Protein AF-A0A9X2NML1-F1 (afdb_monomer)

Mean predicted aligned error: 8.49 Å

Organism: NCBI:txid2945988

Solvent-accessible surface area (backbone atoms only — not comparable to full-atom values): 16290 Å² total; per-residue (Å²): 138,83,89,80,85,84,83,81,85,82,80,79,83,77,83,78,85,68,78,81,76,72,83,79,69,74,80,68,78,88,50,44,54,66,74,70,70,40,95,49,54,66,26,54,48,77,78,36,63,53,33,50,48,47,73,73,50,67,92,49,70,69,41,51,48,43,42,72,72,46,31,67,43,40,33,26,45,79,34,74,52,37,72,69,44,22,65,53,42,50,52,16,54,75,68,59,23,37,31,39,34,30,38,44,70,82,65,93,47,44,60,67,62,52,47,52,46,34,46,44,31,32,58,29,48,60,69,45,62,30,40,37,37,34,48,64,54,94,38,88,76,51,47,40,65,49,54,28,46,40,40,60,53,48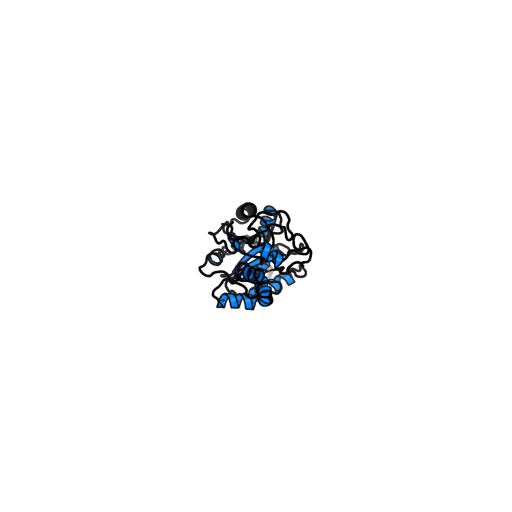,60,40,92,44,31,27,41,23,44,35,46,49,86,54,85,43,44,67,55,36,30,51,47,41,58,59,15,54,42,75,70,37,28,32,32,30,36,34,64,82,44,42,63,31,67,69,64,49,49,56,43,46,54,52,22,48,55,48,36,28,72,76,69,70,50,73,70,50,35,40,36,32,25,17,29,31,22,51,27,77,54,70,78,88,40,46,40,66,74,29,15,42,32,57,57,67,40,84,64,62,84,58,43,75,26,31,32,15,49,35,59,63,20,51,33,70,25,57,29,63,79,38,60,87,44,47,61,71,38,68,37,68,69,55,29,57,60,21,53,74,67,94,90,120

Radius of gyration: 24.48 Å; Cα contacts (8 Å, |Δi|>4): 578; chains: 1; bounding box: 108×39×74 Å

Sequence (298 aa):
MTRWLALIPVLALLAACGPYAGDKRPPSTAVSFPLLAGADDFYVDPGNPAAAWVRSAPPGPARETIATRIASRPAARLVTVPADAGPFVAAAAAAKRKPVLLADATGDCAAETYHRWFTALAAAIAGRPAVVVVRVAACPALRAAALADAVRTLRAPATATLLDVSDLGFPDDAARLLTAADVRDAAGFALNVGRYADDGRLTATAEAILSRLATSTGRTDYLPLFDTARNGAEVTGGCNPAGAKTGAWERIDRAGKPQGLWLTTPGTSDGPCGTAPGSRRGEFDPDLAIRLVPEPGH

Secondary structure (DSSP, 8-state):
----PPPPP---------------PPP----SHHHHHSSSPBP--TTSHHHHHHHHSPSSHHHHHHIIIIITS--PEEESSGGGHHHHHHHHHHTT-B-EEEE---SSS-HHHHHHHHHHHHHHHTT-SEEEEEE--S-TT--HHHHHHHHHHT--TTEEEEEE-TTS-SHHHHHHHHHHTTGGGS-EEEE-TT----HHHHHHHHHHHHHHHHHHHS----EEEEE-TT-SS--S-SSS-TT-----SEE--STTSPEEE-SS-TTB--SSBTTBTTPPTT-B-HHHHHHHSPPTT-

Nearest PDB structures (foldseek):
  3tp4-assembly3_A  TM=4.949E-01  e=2.148E-02  synthetic construct
  4u9p-assembly1_A  TM=4.878E-01  e=1.014E-01  Methanocaldococcus jannaschii DSM 2661
  4xsl-assembly2_C  TM=4.547E-01  e=6.985E-02  Pseudomonas cichorii
  7x7w-assembly1_B-2  TM=4.462E-01  e=7.908E-02  Clostridia bacterium
  4q7i-assembly1_A  TM=4.567E-01  e=1.014E-01  Escherichia coli K-12

Structure (mmCIF, N/CA/C/O backbone):
data_AF-A0A9X2NML1-F1
#
_entry.id   AF-A0A9X2NML1-F1
#
loop_
_atom_site.group_PDB
_atom_site.id
_atom_site.type_symbol
_atom_site.label_atom_id
_atom_site.label_alt_id
_atom_site.label_comp_id
_atom_site.label_asym_id
_atom_site.label_entity_id
_atom_site.label_seq_id
_atom_site.pdbx_PDB_ins_code
_atom_site.Cartn_x
_atom_site.Cartn_y
_atom_site.Cartn_z
_atom_site.occupancy
_atom_site.B_iso_or_equiv
_atom_site.auth_seq_id
_atom_site.auth_comp_id
_atom_site.auth_asym_id
_atom_site.auth_atom_id
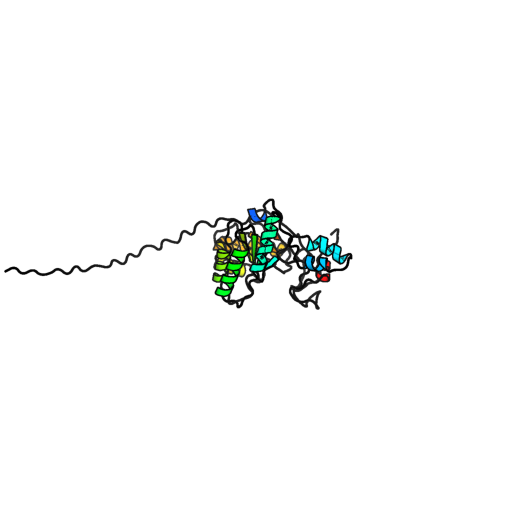_atom_site.pdbx_PDB_model_num
ATOM 1 N N . MET A 1 1 ? -81.373 0.579 51.659 1.00 43.94 1 MET A N 1
ATOM 2 C CA . MET A 1 1 ? -80.978 0.476 50.238 1.00 43.94 1 MET A CA 1
ATOM 3 C C . MET A 1 1 ? -79.746 1.336 50.039 1.00 43.94 1 MET A C 1
ATOM 5 O O . MET A 1 1 ? -79.774 2.527 50.321 1.00 43.94 1 MET A O 1
ATOM 9 N N . THR A 1 2 ? -78.635 0.674 49.749 1.00 40.62 2 THR A N 1
ATOM 10 C CA . THR A 1 2 ? -77.275 1.075 50.123 1.00 40.62 2 THR A CA 1
ATOM 11 C C . THR A 1 2 ? -76.596 1.816 48.974 1.00 40.62 2 THR A C 1
ATOM 13 O O . THR A 1 2 ? -76.574 1.325 47.850 1.00 40.62 2 THR A O 1
ATOM 16 N N . ARG A 1 3 ? -76.044 3.000 49.261 1.00 44.59 3 ARG A N 1
ATOM 17 C CA . ARG A 1 3 ? -75.192 3.786 48.356 1.00 44.59 3 ARG A CA 1
ATOM 18 C C . ARG A 1 3 ? -73.854 3.071 48.146 1.00 44.59 3 ARG A C 1
ATOM 20 O O . ARG A 1 3 ? -73.231 2.698 49.133 1.00 44.59 3 ARG A O 1
ATOM 27 N N . TRP A 1 4 ? -73.394 2.952 46.902 1.00 36.66 4 TRP A N 1
ATOM 28 C CA . TRP A 1 4 ? -72.013 2.579 46.574 1.00 36.66 4 TRP A CA 1
ATOM 29 C C . TRP A 1 4 ? -71.432 3.614 45.603 1.00 36.66 4 TRP A C 1
ATOM 31 O O . TRP A 1 4 ? -71.871 3.732 44.463 1.00 36.66 4 TRP A O 1
ATOM 41 N N . LEU A 1 5 ? -70.480 4.402 46.107 1.00 43.97 5 LEU A N 1
ATOM 42 C CA . LEU A 1 5 ? -69.602 5.287 45.342 1.00 43.97 5 LEU A CA 1
ATOM 43 C C . LEU A 1 5 ? -68.440 4.441 44.805 1.00 43.97 5 LEU A C 1
ATOM 45 O O . LEU A 1 5 ? -67.724 3.821 45.589 1.00 43.97 5 LEU A O 1
ATOM 49 N N . ALA A 1 6 ? -68.258 4.410 43.487 1.00 48.41 6 ALA A N 1
ATOM 50 C CA . ALA A 1 6 ? -67.114 3.763 42.854 1.00 48.41 6 ALA A CA 1
ATOM 51 C C . ALA A 1 6 ? -65.896 4.703 42.888 1.00 48.41 6 ALA A C 1
ATOM 53 O O . ALA A 1 6 ? -65.939 5.803 42.336 1.00 48.41 6 ALA A O 1
ATOM 54 N N . LEU A 1 7 ? -64.816 4.265 43.543 1.00 38.25 7 LEU A N 1
ATOM 55 C CA . LEU A 1 7 ? -63.494 4.887 43.460 1.00 38.25 7 LEU A CA 1
ATOM 56 C C . LEU A 1 7 ? -62.845 4.558 42.107 1.00 38.25 7 LEU A C 1
ATOM 58 O O . LEU A 1 7 ? -62.721 3.390 41.743 1.00 38.25 7 LEU A O 1
ATOM 62 N N . ILE A 1 8 ? -62.376 5.587 41.403 1.00 42.81 8 ILE A N 1
ATOM 63 C CA . ILE A 1 8 ? -61.500 5.473 40.231 1.00 42.81 8 ILE A CA 1
ATOM 64 C C . ILE A 1 8 ? -60.048 5.539 40.732 1.00 42.81 8 ILE A C 1
ATOM 66 O O . ILE A 1 8 ? -59.696 6.531 41.376 1.00 42.81 8 ILE A O 1
ATOM 70 N N . PRO A 1 9 ? -59.179 4.548 40.460 1.00 43.84 9 PRO A N 1
ATOM 71 C CA . PRO A 1 9 ? -57.767 4.665 40.783 1.00 43.84 9 PRO A CA 1
ATOM 72 C C . PRO A 1 9 ? -57.064 5.486 39.695 1.00 43.84 9 PRO A C 1
ATOM 74 O O . PRO A 1 9 ? -57.057 5.127 38.519 1.00 43.84 9 PRO A O 1
ATOM 77 N N . VAL A 1 10 ? -56.460 6.603 40.098 1.00 42.19 10 VAL A N 1
ATOM 78 C CA . VAL A 1 10 ? -55.525 7.373 39.271 1.00 42.19 10 VAL A CA 1
ATOM 79 C C . VAL A 1 10 ? -54.192 6.623 39.263 1.00 42.19 10 VAL A C 1
ATOM 81 O O . VAL A 1 10 ? -53.513 6.546 40.286 1.00 42.19 10 VAL A O 1
ATOM 84 N N . LEU A 1 11 ? -53.825 6.045 38.118 1.00 42.16 11 LEU A N 1
ATOM 85 C CA . LEU A 1 11 ? -52.514 5.433 37.907 1.00 42.16 11 LEU A CA 1
ATOM 86 C C . LEU A 1 11 ? -51.493 6.548 37.624 1.00 42.16 11 LEU A C 1
ATOM 88 O O . LEU A 1 11 ? -51.496 7.150 36.551 1.00 42.16 11 LEU A O 1
ATOM 92 N N . ALA A 1 12 ? -50.630 6.847 38.593 1.00 42.66 12 ALA A N 1
ATOM 93 C CA . ALA A 1 12 ? -49.504 7.751 38.402 1.00 42.66 12 ALA A CA 1
ATOM 94 C C . ALA A 1 12 ? -48.400 7.044 37.593 1.00 42.66 12 ALA A C 1
ATOM 96 O O . ALA A 1 12 ? -47.742 6.130 38.090 1.00 42.66 12 ALA A O 1
ATOM 97 N N . LEU A 1 13 ? -48.192 7.465 36.341 1.00 42.81 13 LEU A N 1
ATOM 98 C CA . LEU A 1 13 ? -47.015 7.101 35.548 1.00 42.81 13 LEU A CA 1
ATOM 99 C C . LEU A 1 13 ? -45.785 7.824 36.114 1.00 42.81 13 LEU A C 1
ATOM 101 O O . LEU A 1 13 ? -45.548 8.996 35.831 1.00 42.81 13 LEU A O 1
ATOM 105 N N . LEU A 1 14 ? -44.994 7.115 36.916 1.00 42.56 14 LEU A N 1
ATOM 106 C CA . LEU A 1 14 ? -43.641 7.530 37.271 1.00 42.56 14 LEU A CA 1
ATOM 107 C C . LEU A 1 14 ? -42.723 7.281 36.067 1.00 42.56 14 LE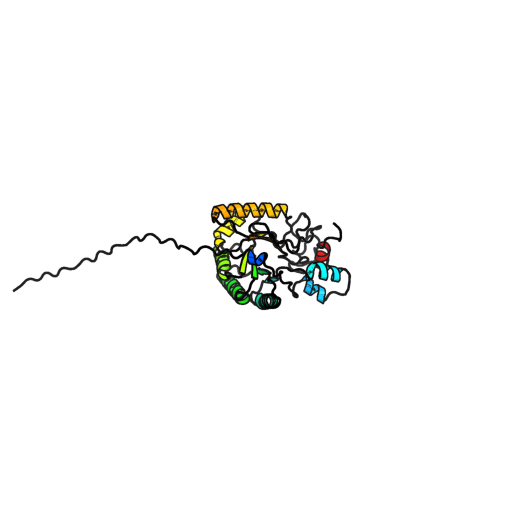U A C 1
ATOM 109 O O . LEU A 1 14 ? -42.367 6.142 35.766 1.00 42.56 14 LEU A O 1
ATOM 113 N N . ALA A 1 15 ? -42.342 8.354 35.375 1.00 44.72 15 ALA A N 1
ATOM 114 C CA . ALA A 1 15 ? -41.249 8.340 34.414 1.00 44.72 15 ALA A CA 1
ATOM 115 C C . ALA A 1 15 ? -39.931 8.102 35.168 1.00 44.72 15 ALA A C 1
ATOM 117 O O . ALA A 1 15 ? -39.384 9.002 35.806 1.00 44.72 15 ALA A O 1
ATOM 118 N N . ALA A 1 16 ? -39.437 6.866 35.130 1.00 40.38 16 ALA A N 1
ATOM 119 C CA . ALA A 1 16 ? -38.120 6.528 35.641 1.00 40.38 16 ALA A CA 1
ATOM 120 C C . ALA A 1 16 ? -37.049 7.063 34.675 1.00 40.38 16 ALA A C 1
ATOM 122 O O . ALA A 1 16 ? -36.773 6.460 33.639 1.00 40.38 16 ALA A O 1
ATOM 123 N N . CYS A 1 17 ? -36.423 8.188 35.028 1.00 41.50 17 CYS A N 1
ATOM 124 C CA . CYS A 1 17 ? -35.097 8.541 34.522 1.00 41.50 17 CYS A CA 1
ATOM 125 C C . CYS A 1 17 ? -34.091 7.513 35.059 1.00 41.50 17 CYS A C 1
ATOM 127 O O . CYS A 1 17 ? -33.509 7.693 36.127 1.00 41.50 17 CYS A O 1
ATOM 129 N N . GLY A 1 18 ? -33.921 6.405 34.339 1.00 37.94 18 GLY A N 1
ATOM 130 C CA . GLY A 1 18 ? -32.797 5.503 34.552 1.00 37.94 18 GLY A CA 1
ATOM 131 C C . GLY A 1 18 ? -31.508 6.162 34.047 1.00 37.94 18 GLY A C 1
ATOM 132 O O . GLY A 1 18 ? -31.526 6.755 32.965 1.00 37.94 18 GLY A O 1
ATOM 133 N N . PRO A 1 19 ? -30.389 6.097 34.790 1.00 42.19 19 PRO A N 1
ATOM 134 C CA . PRO A 1 19 ? -29.106 6.536 34.265 1.00 42.19 19 PRO A CA 1
ATOM 135 C C . PRO A 1 19 ? -28.785 5.708 33.019 1.00 42.19 19 PRO A C 1
ATOM 137 O O . PRO A 1 19 ? -28.870 4.480 33.053 1.00 42.19 19 PRO A O 1
ATOM 140 N N . TYR A 1 20 ? -28.436 6.395 31.927 1.00 39.50 20 TYR A N 1
ATOM 141 C CA . TYR A 1 20 ? -27.851 5.792 30.734 1.00 39.50 20 TYR A CA 1
ATOM 142 C C . TYR A 1 20 ? -26.731 4.851 31.181 1.00 39.50 20 TYR A C 1
ATOM 144 O O . TYR A 1 20 ? -25.666 5.291 31.620 1.00 39.50 20 TYR A O 1
ATOM 152 N N . ALA A 1 21 ? -26.992 3.547 31.112 1.00 41.97 21 ALA A N 1
ATOM 153 C CA . ALA A 1 21 ? -25.957 2.543 31.196 1.00 41.97 21 ALA A CA 1
ATOM 154 C C . ALA A 1 21 ? -25.055 2.791 29.988 1.00 41.97 21 ALA A C 1
ATOM 156 O O . ALA A 1 21 ? -25.429 2.486 28.860 1.00 41.97 21 ALA A O 1
ATOM 157 N N . GLY A 1 22 ? -23.915 3.448 30.216 1.00 36.94 22 GLY A N 1
ATOM 158 C CA . GLY A 1 22 ? -22.900 3.603 29.188 1.00 36.94 22 GLY A CA 1
ATOM 159 C C . GLY A 1 22 ? -22.576 2.221 28.645 1.00 36.94 22 GLY A C 1
ATOM 160 O O . GLY A 1 22 ? -22.217 1.336 29.426 1.00 36.94 22 GLY A O 1
ATOM 161 N N . ASP A 1 23 ? -22.758 2.040 27.336 1.00 39.16 23 ASP A N 1
ATOM 162 C CA . ASP A 1 23 ? -22.366 0.836 26.616 1.00 39.16 23 ASP A CA 1
ATOM 163 C C . ASP A 1 23 ? -20.919 0.513 26.989 1.00 39.16 23 ASP A C 1
ATOM 165 O O . ASP A 1 23 ? -19.967 1.139 26.512 1.00 39.16 23 ASP A O 1
ATOM 169 N N . LYS A 1 24 ? -20.735 -0.456 27.892 1.00 39.00 24 LYS A N 1
ATOM 170 C CA . LYS A 1 24 ? -19.424 -1.021 28.197 1.00 39.00 24 LYS A CA 1
ATOM 171 C C . LYS A 1 24 ? -19.041 -1.881 27.007 1.00 39.00 24 LYS A C 1
ATOM 173 O O . LYS A 1 24 ? -19.191 -3.101 27.027 1.00 39.00 24 LYS A O 1
ATOM 178 N N . ARG A 1 25 ? -18.588 -1.217 25.944 1.00 50.91 25 ARG A N 1
ATOM 179 C CA . ARG A 1 25 ? -18.001 -1.862 24.776 1.00 50.91 25 ARG A CA 1
ATOM 180 C C . ARG A 1 25 ? -16.882 -2.774 25.294 1.00 50.91 25 ARG A C 1
ATOM 182 O O . ARG A 1 25 ? -16.054 -2.299 26.080 1.00 50.91 25 ARG A O 1
ATOM 189 N N . PRO A 1 26 ? -16.876 -4.073 24.946 1.00 44.38 26 PRO A N 1
ATOM 190 C CA . PRO A 1 26 ? -15.823 -4.971 25.394 1.00 44.38 26 PRO A CA 1
ATOM 191 C C . PRO A 1 26 ? -14.461 -4.389 24.993 1.00 44.38 26 PRO A C 1
ATOM 193 O O . PRO A 1 26 ? -14.370 -3.728 23.952 1.00 44.38 26 PRO A O 1
ATOM 196 N N . PRO A 1 27 ? -13.411 -4.590 25.808 1.00 44.25 27 PRO A N 1
ATOM 197 C CA . PRO A 1 27 ? -12.083 -4.100 25.475 1.00 44.25 27 PRO A CA 1
ATOM 198 C C . PRO A 1 27 ? -11.709 -4.575 24.071 1.00 44.25 27 PRO A C 1
ATOM 200 O O . PRO A 1 27 ? -11.884 -5.749 23.735 1.00 44.25 27 PRO A O 1
ATOM 203 N N . SER A 1 28 ? -11.232 -3.640 23.245 1.00 49.66 28 SER A N 1
ATOM 204 C CA . SER A 1 28 ? -10.670 -3.956 21.937 1.00 49.66 28 SER A CA 1
ATOM 205 C C . SER A 1 28 ? -9.617 -5.042 22.125 1.00 49.66 28 SER A C 1
ATOM 207 O O . SER A 1 28 ? -8.597 -4.828 22.780 1.00 49.66 28 SER A O 1
ATOM 209 N N . THR A 1 29 ? -9.886 -6.226 21.587 1.00 47.12 29 THR A N 1
ATOM 210 C CA . THR A 1 29 ? -8.901 -7.290 21.464 1.00 47.12 29 THR A CA 1
ATOM 211 C C . THR A 1 29 ? -7.847 -6.793 20.489 1.00 47.12 29 THR A C 1
ATOM 213 O O . THR A 1 29 ? -8.066 -6.828 19.279 1.00 47.12 29 THR A O 1
ATOM 216 N N . ALA A 1 30 ? -6.737 -6.284 21.017 1.00 48.16 30 ALA A N 1
ATOM 217 C CA . ALA A 1 30 ? -5.552 -5.961 20.247 1.00 48.16 30 ALA A CA 1
ATOM 218 C C . ALA A 1 30 ? -5.088 -7.223 19.503 1.00 48.16 30 ALA A C 1
ATOM 220 O O . ALA A 1 30 ? -4.393 -8.070 20.061 1.00 48.16 30 ALA A O 1
ATOM 221 N N . VAL A 1 31 ? -5.498 -7.378 18.245 1.00 53.12 31 VAL A N 1
ATOM 222 C CA . VAL A 1 31 ? -4.884 -8.340 17.330 1.00 53.12 31 VAL A CA 1
ATOM 223 C C . VAL A 1 31 ? -4.380 -7.567 16.138 1.00 53.12 31 VAL A C 1
ATOM 225 O O . VAL A 1 31 ? -5.160 -7.116 15.305 1.00 53.12 31 VAL A O 1
ATOM 228 N N . SER A 1 32 ? -3.069 -7.350 16.080 1.00 57.31 32 SER A N 1
ATOM 229 C CA . SER A 1 32 ? -2.435 -6.680 14.934 1.00 57.31 32 SER A CA 1
ATOM 230 C C . SER A 1 32 ? -0.941 -6.961 14.843 1.00 57.31 32 SER A C 1
ATOM 232 O O . SER A 1 32 ? -0.406 -7.085 13.748 1.00 57.31 32 SER A O 1
ATOM 234 N N . PHE A 1 33 ? -0.263 -7.124 15.981 1.00 53.81 33 PHE A N 1
ATOM 235 C CA . PHE A 1 33 ? 1.179 -7.340 15.987 1.00 53.81 33 PHE A CA 1
ATOM 236 C C . PHE A 1 33 ? 1.630 -8.780 15.659 1.00 53.81 33 PHE A C 1
ATOM 238 O O . PHE A 1 33 ? 2.539 -8.935 14.843 1.00 53.81 33 PHE A O 1
ATOM 245 N N . PRO A 1 34 ? 0.978 -9.847 16.178 1.00 56.56 34 PRO A N 1
ATOM 246 C CA . PRO A 1 34 ? 1.351 -11.223 15.833 1.00 56.56 34 PRO A CA 1
ATOM 247 C C . PRO A 1 34 ? 1.176 -11.533 14.343 1.00 56.56 34 PRO A C 1
ATOM 249 O O . PRO A 1 34 ? 1.875 -12.383 13.803 1.00 56.56 34 PRO A O 1
ATOM 252 N N . LEU A 1 35 ? 0.258 -10.828 13.668 1.00 62.62 35 LEU A N 1
ATOM 253 C CA . LEU A 1 35 ? 0.032 -11.000 12.239 1.00 62.62 35 LEU A CA 1
ATOM 254 C C . LEU A 1 35 ? 1.228 -10.490 11.425 1.00 62.62 35 LEU A C 1
ATOM 256 O O . LEU A 1 35 ? 1.654 -11.168 10.502 1.00 62.62 35 LEU A O 1
ATOM 260 N N . LEU A 1 36 ? 1.831 -9.354 11.779 1.00 68.38 36 LEU A N 1
ATOM 261 C CA . LEU A 1 36 ? 3.020 -8.876 11.070 1.00 68.38 36 LEU A CA 1
ATOM 262 C C . LEU A 1 36 ? 4.295 -9.631 11.473 1.00 68.38 36 LEU A C 1
ATOM 264 O O . LEU A 1 36 ? 5.056 -10.011 10.593 1.00 68.38 36 LEU A O 1
ATOM 268 N N . ALA A 1 37 ? 4.482 -9.931 12.761 1.00 60.69 37 ALA A N 1
ATOM 269 C CA . ALA A 1 37 ? 5.717 -10.513 13.308 1.00 60.69 37 ALA A CA 1
ATOM 270 C C . ALA A 1 37 ? 5.735 -12.054 13.432 1.00 60.69 37 ALA A C 1
ATOM 272 O O . ALA A 1 37 ? 6.665 -12.615 14.009 1.00 60.69 37 ALA A O 1
ATOM 273 N N . GLY A 1 38 ? 4.697 -12.748 12.955 1.00 61.19 38 GLY A N 1
ATOM 274 C CA . GLY A 1 38 ? 4.631 -14.214 12.957 1.00 61.19 38 GLY A CA 1
ATOM 275 C C . GLY A 1 38 ? 5.630 -14.876 11.997 1.00 61.19 38 GLY A C 1
ATOM 276 O O . GLY A 1 38 ? 6.113 -14.236 11.070 1.00 61.19 38 GLY A O 1
ATOM 277 N N . ALA A 1 39 ? 5.885 -16.176 12.195 1.00 59.12 39 ALA A N 1
ATOM 278 C CA . ALA A 1 39 ? 6.880 -16.960 11.445 1.00 59.12 39 ALA A CA 1
ATOM 279 C C . ALA A 1 39 ? 6.598 -17.104 9.934 1.00 59.12 39 ALA A C 1
ATOM 281 O O . ALA A 1 39 ? 7.496 -17.455 9.172 1.00 59.12 39 ALA A O 1
ATOM 282 N N . ASP A 1 40 ? 5.360 -16.860 9.503 1.00 70.94 40 ASP A N 1
ATOM 283 C CA . ASP A 1 40 ? 4.968 -16.949 8.099 1.00 70.94 40 ASP A CA 1
ATOM 284 C C . ASP A 1 40 ? 5.304 -15.644 7.361 1.00 70.94 40 ASP A C 1
ATOM 286 O O . ASP A 1 40 ? 4.760 -14.598 7.712 1.00 70.94 40 ASP A O 1
ATOM 290 N N . ASP A 1 41 ? 6.137 -15.687 6.314 1.00 86.81 41 ASP A N 1
ATOM 291 C CA . ASP A 1 41 ? 6.396 -14.516 5.450 1.00 86.81 41 ASP A CA 1
ATOM 292 C C . ASP A 1 41 ? 5.127 -14.018 4.720 1.00 86.81 41 ASP A C 1
ATOM 294 O O . ASP A 1 41 ? 4.090 -14.695 4.632 1.00 86.81 41 ASP A O 1
ATOM 298 N N . PHE A 1 42 ? 5.215 -12.828 4.127 1.00 94.12 42 PHE A N 1
ATOM 299 C CA . PHE A 1 42 ? 4.168 -12.292 3.259 1.00 94.12 42 PHE A CA 1
ATOM 300 C C . PHE A 1 42 ? 4.094 -13.017 1.911 1.00 94.12 42 PHE A C 1
ATOM 302 O O . PHE A 1 42 ? 5.078 -13.523 1.372 1.00 94.12 42 PHE A O 1
ATOM 309 N N . TYR A 1 43 ? 2.886 -13.080 1.358 1.00 96.56 43 TYR A N 1
ATOM 310 C CA . TYR A 1 43 ? 2.619 -13.751 0.096 1.00 96.56 43 TYR A CA 1
ATOM 311 C C . TYR A 1 43 ? 3.037 -12.883 -1.094 1.00 96.56 43 TYR A C 1
ATOM 313 O O . TYR A 1 43 ? 2.722 -11.695 -1.158 1.00 96.56 43 TYR A O 1
ATOM 321 N N . VAL A 1 44 ? 3.717 -13.496 -2.061 1.00 97.31 44 VAL A N 1
ATOM 322 C CA . VAL A 1 44 ? 4.070 -12.869 -3.339 1.00 97.31 44 VAL A CA 1
ATOM 323 C C . VAL A 1 44 ? 2.945 -13.146 -4.331 1.00 97.31 44 VAL A C 1
ATOM 325 O O . VAL A 1 44 ? 2.715 -14.303 -4.675 1.00 97.31 44 VAL A O 1
ATOM 328 N N . ASP A 1 45 ? 2.250 -12.105 -4.801 1.00 95.94 45 ASP A N 1
ATOM 329 C CA . ASP A 1 45 ? 1.206 -12.262 -5.820 1.00 95.94 45 ASP A CA 1
ATOM 330 C C . ASP A 1 45 ? 1.839 -12.639 -7.170 1.00 95.94 45 ASP A C 1
ATOM 332 O O . ASP A 1 45 ? 2.487 -11.784 -7.779 1.00 95.94 45 ASP A O 1
ATOM 336 N N . PRO A 1 46 ? 1.641 -13.857 -7.711 1.00 95.38 46 PRO A N 1
ATOM 337 C CA . PRO A 1 46 ? 2.121 -14.175 -9.054 1.00 95.38 46 PRO A CA 1
ATOM 338 C C . PRO A 1 46 ? 1.438 -13.307 -10.125 1.00 95.38 46 PRO A C 1
ATOM 340 O O . PRO A 1 46 ? 1.946 -13.180 -11.237 1.00 95.38 46 PRO A O 1
ATOM 343 N N . GLY A 1 47 ? 0.293 -12.699 -9.819 1.00 94.69 47 GLY A N 1
ATOM 344 C CA . GLY A 1 47 ? -0.441 -11.770 -10.668 1.00 94.69 47 GLY A CA 1
ATOM 345 C C . GLY A 1 47 ? -0.018 -10.305 -10.550 1.00 94.69 47 GLY A C 1
ATOM 346 O O . GLY A 1 47 ? -0.624 -9.487 -11.238 1.00 94.69 47 GLY A O 1
ATOM 347 N N . ASN A 1 48 ? 0.986 -9.950 -9.730 1.00 95.56 48 ASN A N 1
ATOM 348 C CA . ASN A 1 48 ? 1.382 -8.545 -9.584 1.00 95.56 48 ASN A CA 1
ATOM 349 C C . ASN A 1 48 ? 1.828 -7.926 -10.931 1.00 95.56 48 ASN A C 1
ATOM 351 O O . ASN A 1 48 ? 2.315 -8.656 -11.803 1.00 95.56 48 ASN A O 1
ATOM 355 N N . PRO A 1 49 ? 1.701 -6.597 -11.119 1.00 97.12 49 PRO A N 1
ATOM 356 C CA . PRO A 1 49 ? 1.996 -5.951 -12.399 1.00 97.12 49 PRO A CA 1
ATOM 357 C C . PRO A 1 49 ? 3.411 -6.222 -12.938 1.00 97.12 49 PRO A C 1
ATOM 359 O O . PRO A 1 49 ? 3.573 -6.464 -14.135 1.00 97.12 49 PRO A O 1
ATOM 362 N N . ALA A 1 50 ? 4.423 -6.285 -12.065 1.00 98.31 50 ALA A N 1
ATOM 363 C CA . ALA A 1 50 ? 5.791 -6.612 -12.466 1.00 98.31 50 ALA A CA 1
ATOM 364 C C . ALA A 1 50 ? 5.911 -8.072 -12.936 1.00 98.31 50 ALA A C 1
ATOM 366 O O . ALA A 1 50 ? 6.512 -8.343 -13.975 1.00 98.31 50 ALA A O 1
ATOM 367 N N . ALA A 1 51 ? 5.297 -9.020 -12.222 1.00 98.06 51 ALA A N 1
ATOM 368 C CA . ALA A 1 51 ? 5.256 -10.427 -12.619 1.00 98.06 51 ALA A CA 1
ATOM 369 C C . ALA A 1 51 ? 4.490 -10.635 -13.936 1.00 98.06 51 ALA A C 1
ATOM 371 O O . ALA A 1 51 ? 4.894 -11.459 -14.761 1.00 98.06 51 ALA A O 1
ATOM 372 N N . ALA A 1 52 ? 3.408 -9.881 -14.156 1.00 97.56 52 ALA A N 1
ATOM 373 C CA . ALA A 1 52 ? 2.667 -9.886 -15.412 1.00 97.56 52 ALA A CA 1
ATOM 374 C C . ALA A 1 52 ? 3.542 -9.440 -16.586 1.00 97.56 52 ALA A C 1
ATOM 376 O O . ALA A 1 52 ? 3.621 -10.161 -17.581 1.00 97.56 52 ALA A O 1
ATOM 377 N N . TRP A 1 53 ? 4.268 -8.331 -16.436 1.00 98.19 53 TRP A N 1
ATOM 378 C CA . TRP A 1 53 ? 5.205 -7.866 -17.455 1.00 98.19 53 TRP A CA 1
ATOM 379 C C . TRP A 1 53 ? 6.356 -8.861 -17.690 1.00 98.19 53 TRP A C 1
ATOM 381 O O . TRP A 1 53 ? 6.661 -9.189 -18.837 1.00 98.19 53 TRP A O 1
ATOM 391 N N . VAL A 1 54 ? 6.944 -9.432 -16.628 1.00 98.56 54 VAL A N 1
ATOM 392 C CA . VAL A 1 54 ? 8.036 -10.425 -16.727 1.00 98.56 54 VAL A CA 1
ATOM 393 C C . VAL A 1 54 ? 7.629 -11.668 -17.524 1.00 98.56 54 VAL A C 1
ATOM 395 O O . VAL A 1 54 ? 8.484 -12.270 -18.174 1.00 98.56 54 VAL A O 1
ATOM 398 N N . ARG A 1 55 ? 6.356 -12.086 -17.497 1.00 97.88 55 ARG A N 1
ATOM 399 C CA . ARG A 1 55 ? 5.887 -13.247 -18.277 1.00 97.88 55 ARG A CA 1
ATOM 400 C C . ARG A 1 55 ? 5.923 -13.006 -19.784 1.00 97.88 55 ARG A C 1
ATOM 402 O O . ARG A 1 55 ? 6.249 -13.933 -20.519 1.00 97.88 55 ARG A O 1
ATOM 409 N N . SER A 1 56 ? 5.591 -11.796 -20.231 1.00 96.31 56 SER A N 1
ATOM 410 C CA . SER A 1 56 ? 5.517 -11.445 -21.655 1.00 96.31 56 SER A CA 1
ATOM 411 C C . SER A 1 56 ? 6.786 -10.787 -22.203 1.00 96.31 56 SER A C 1
ATOM 413 O O . SER A 1 56 ? 6.973 -10.761 -23.416 1.00 96.31 56 SER A O 1
ATOM 415 N N . ALA A 1 57 ? 7.648 -10.237 -21.343 1.00 97.44 57 ALA A N 1
ATOM 416 C CA . ALA A 1 57 ? 8.864 -9.545 -21.763 1.00 97.44 57 ALA A CA 1
ATOM 417 C C . ALA A 1 57 ? 9.871 -10.501 -22.437 1.00 97.44 57 ALA A C 1
ATOM 419 O O . ALA A 1 57 ? 10.021 -11.643 -21.993 1.00 97.44 57 ALA A O 1
ATOM 420 N N . PRO A 1 58 ? 10.622 -10.070 -23.466 1.00 96.38 58 PRO A N 1
ATOM 421 C CA . PRO A 1 58 ? 11.711 -10.872 -24.020 1.00 96.38 58 PRO A CA 1
ATOM 422 C C . PRO A 1 58 ? 12.821 -11.098 -22.973 1.00 96.38 58 PRO A C 1
ATOM 424 O O . PRO A 1 58 ? 12.967 -10.294 -22.048 1.00 96.38 58 PRO A O 1
ATOM 427 N N . PRO A 1 59 ? 13.605 -12.187 -23.072 1.00 96.38 59 PRO A N 1
ATOM 428 C CA . PRO A 1 59 ? 14.796 -12.363 -22.243 1.00 96.38 59 PRO A CA 1
ATOM 429 C C . PRO A 1 59 ? 15.741 -11.159 -22.353 1.00 96.38 59 PRO A C 1
ATOM 431 O O . PRO A 1 59 ? 15.967 -10.644 -23.447 1.00 96.38 59 PRO A O 1
ATOM 434 N N . GLY A 1 60 ? 16.297 -10.716 -21.227 1.00 96.81 60 GLY A N 1
ATOM 435 C CA . GLY A 1 60 ? 17.255 -9.614 -21.187 1.00 96.81 60 GLY A CA 1
ATOM 436 C C . GLY A 1 60 ? 17.471 -9.062 -19.774 1.00 96.81 60 GLY A C 1
ATOM 437 O O . GLY A 1 60 ? 16.705 -9.401 -18.866 1.00 96.81 60 GLY A O 1
ATOM 438 N N . PRO A 1 61 ? 18.471 -8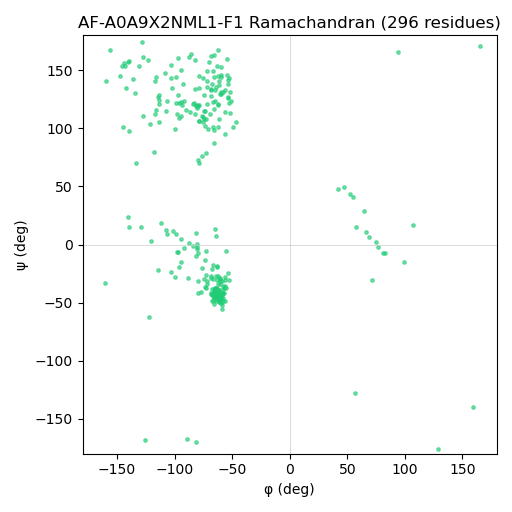.181 -19.581 1.00 96.38 61 PRO A N 1
ATOM 439 C CA . PRO A 1 61 ? 18.856 -7.691 -18.255 1.00 96.38 61 PRO A CA 1
ATOM 440 C C . PRO A 1 61 ? 17.711 -7.008 -17.503 1.00 96.38 61 PRO A C 1
ATOM 442 O O . PRO A 1 61 ? 17.500 -7.271 -16.326 1.00 96.38 61 PRO A O 1
ATOM 445 N N . ALA A 1 62 ? 16.904 -6.186 -18.186 1.00 96.38 62 ALA A N 1
ATOM 446 C CA . ALA A 1 62 ? 15.764 -5.523 -17.552 1.00 96.38 62 ALA A CA 1
ATOM 447 C C . ALA A 1 62 ? 14.727 -6.532 -17.028 1.00 96.38 62 ALA A C 1
ATOM 449 O O . ALA A 1 62 ? 14.213 -6.391 -15.917 1.00 96.38 62 ALA A O 1
ATOM 450 N N . ARG A 1 63 ? 14.462 -7.592 -17.806 1.00 98.12 63 ARG A N 1
ATOM 451 C CA . ARG A 1 63 ? 13.563 -8.674 -17.397 1.00 98.12 63 ARG A CA 1
ATOM 452 C C . ARG A 1 63 ? 14.081 -9.387 -16.156 1.00 98.12 63 ARG A C 1
ATOM 454 O O . ARG A 1 63 ? 13.306 -9.612 -15.232 1.00 98.12 63 ARG A O 1
ATOM 461 N N . GLU A 1 64 ? 15.367 -9.718 -16.128 1.00 97.88 64 GLU A N 1
ATOM 462 C CA . GLU A 1 64 ? 16.004 -10.397 -14.998 1.00 97.88 64 GLU A CA 1
ATOM 463 C C . GLU A 1 64 ? 16.011 -9.530 -13.733 1.00 97.88 64 GLU A C 1
ATOM 465 O O . GLU A 1 64 ? 15.605 -9.990 -12.663 1.00 97.88 64 GLU A O 1
ATOM 470 N N . THR A 1 65 ? 16.380 -8.254 -13.856 1.00 97.81 65 THR A N 1
ATOM 471 C CA . THR A 1 65 ? 16.363 -7.303 -12.740 1.00 97.81 65 THR A CA 1
ATOM 472 C C . THR A 1 65 ? 14.957 -7.160 -12.165 1.00 97.81 65 THR A C 1
ATOM 474 O O . THR A 1 65 ? 14.770 -7.322 -10.960 1.00 97.81 65 THR A O 1
ATOM 477 N N . ILE A 1 66 ? 13.939 -6.921 -12.999 1.00 98.50 66 ILE A N 1
ATOM 478 C CA . ILE A 1 66 ? 12.555 -6.781 -12.520 1.00 98.50 66 ILE A CA 1
ATOM 479 C C . ILE A 1 66 ? 12.062 -8.095 -11.905 1.00 98.50 66 ILE A C 1
ATOM 481 O O . ILE A 1 66 ? 11.447 -8.069 -10.839 1.00 98.50 66 ILE A O 1
ATOM 485 N N . ALA A 1 67 ? 12.371 -9.246 -12.510 1.00 98.19 67 ALA A N 1
ATOM 486 C CA . ALA A 1 67 ? 11.982 -10.551 -11.981 1.00 98.19 67 ALA A CA 1
ATOM 487 C C . ALA A 1 67 ? 12.550 -10.810 -10.577 1.00 98.19 67 ALA A C 1
ATOM 489 O O . ALA A 1 67 ? 11.830 -11.254 -9.685 1.00 98.19 67 ALA A O 1
ATOM 490 N N . THR A 1 68 ? 13.833 -10.516 -10.371 1.00 96.81 68 THR A N 1
ATOM 491 C CA . THR A 1 68 ? 14.570 -10.874 -9.148 1.00 96.81 68 THR A CA 1
ATOM 492 C C . THR A 1 68 ? 14.479 -9.824 -8.041 1.00 96.81 68 THR A C 1
ATOM 494 O O . THR A 1 68 ? 14.568 -10.159 -6.852 1.00 96.81 68 THR A O 1
ATOM 497 N N . ARG A 1 69 ? 14.316 -8.549 -8.408 1.00 97.31 69 ARG A N 1
ATOM 498 C CA . ARG A 1 69 ? 14.334 -7.422 -7.467 1.00 97.31 69 ARG A CA 1
ATOM 499 C C . ARG A 1 69 ? 12.948 -6.884 -7.149 1.00 97.31 69 ARG A C 1
ATOM 501 O O . ARG A 1 69 ? 12.806 -6.321 -6.073 1.00 97.31 69 ARG A O 1
ATOM 508 N N . ILE A 1 70 ? 11.954 -7.085 -8.019 1.00 98.25 70 ILE A N 1
ATOM 509 C CA . ILE A 1 70 ? 10.604 -6.529 -7.840 1.00 98.25 70 ILE A CA 1
ATOM 510 C C . ILE A 1 70 ? 9.542 -7.629 -7.822 1.00 98.25 70 ILE A C 1
ATOM 512 O O . ILE A 1 70 ? 8.878 -7.819 -6.810 1.00 98.25 70 ILE A O 1
ATOM 516 N N . ALA A 1 71 ? 9.391 -8.377 -8.916 1.00 98.12 71 ALA A N 1
ATOM 517 C CA . ALA A 1 71 ? 8.283 -9.316 -9.097 1.00 98.12 71 ALA A CA 1
ATOM 518 C C . ALA A 1 71 ? 8.281 -10.475 -8.085 1.00 98.12 71 ALA A C 1
ATOM 520 O O . ALA A 1 71 ? 7.221 -11.027 -7.798 1.00 98.12 71 ALA A O 1
ATOM 521 N N . SER A 1 72 ? 9.455 -10.841 -7.563 1.00 97.00 72 SER A N 1
ATOM 522 C CA . SER A 1 72 ? 9.653 -11.882 -6.547 1.00 97.00 72 SER A CA 1
ATOM 523 C C . SER A 1 72 ? 9.450 -11.403 -5.105 1.00 97.00 72 SER A C 1
ATOM 525 O O . SER A 1 72 ? 9.612 -12.197 -4.178 1.00 97.00 72 SER A O 1
ATOM 527 N N . ARG A 1 73 ? 9.149 -10.116 -4.888 1.00 96.94 73 ARG A N 1
ATOM 528 C CA . ARG A 1 73 ? 8.972 -9.536 -3.552 1.00 96.94 73 ARG A CA 1
ATOM 529 C C . ARG A 1 73 ? 7.491 -9.437 -3.192 1.00 96.94 73 ARG A C 1
ATOM 531 O O . ARG A 1 73 ? 6.677 -9.148 -4.071 1.00 96.94 73 ARG A O 1
ATOM 538 N N . PRO A 1 74 ? 7.123 -9.653 -1.918 1.00 96.00 74 PRO A N 1
ATOM 539 C CA . PRO A 1 74 ? 5.768 -9.391 -1.464 1.00 96.00 74 PRO A CA 1
ATOM 540 C C . PRO A 1 74 ? 5.413 -7.918 -1.668 1.00 96.00 74 PRO A C 1
ATOM 542 O O . PRO A 1 74 ? 6.173 -7.029 -1.291 1.00 96.00 74 PRO A O 1
ATOM 545 N N . ALA A 1 75 ? 4.250 -7.673 -2.257 1.00 96.50 75 ALA A N 1
ATOM 546 C CA . ALA A 1 75 ? 3.643 -6.356 -2.362 1.00 96.50 75 ALA A CA 1
ATOM 547 C C . ALA A 1 75 ? 2.129 -6.501 -2.198 1.00 96.50 75 ALA A C 1
ATOM 549 O O . ALA A 1 75 ? 1.570 -7.564 -2.493 1.00 96.50 75 ALA A O 1
ATOM 550 N N . ALA A 1 76 ? 1.460 -5.448 -1.735 1.00 97.56 76 ALA A N 1
ATOM 551 C CA . ALA A 1 76 ? 0.013 -5.478 -1.598 1.00 97.56 76 ALA A CA 1
ATOM 552 C C . ALA A 1 76 ? -0.672 -5.690 -2.955 1.00 97.56 76 ALA A C 1
ATOM 554 O O . ALA A 1 76 ? -0.320 -5.070 -3.962 1.00 97.56 76 ALA A O 1
ATOM 555 N N . ARG A 1 77 ? -1.699 -6.542 -2.967 1.00 97.38 77 ARG A N 1
ATOM 556 C CA . ARG A 1 77 ? -2.608 -6.652 -4.104 1.00 97.38 77 ARG A CA 1
ATOM 557 C C . ARG A 1 77 ? -3.607 -5.506 -4.040 1.00 97.38 77 ARG A C 1
ATOM 559 O O . ARG A 1 77 ? -4.371 -5.413 -3.080 1.00 97.38 77 ARG A O 1
ATOM 566 N N . LEU A 1 78 ? -3.622 -4.664 -5.069 1.00 95.75 78 LEU A N 1
ATOM 567 C CA . LEU A 1 78 ? -4.674 -3.669 -5.247 1.00 95.75 78 LEU A CA 1
ATOM 568 C C . LEU A 1 78 ? -6.010 -4.383 -5.491 1.00 95.75 78 LEU A C 1
ATOM 570 O O . LEU A 1 78 ? -6.136 -5.183 -6.418 1.00 95.75 78 LEU A O 1
ATOM 574 N N . VAL A 1 79 ? -7.001 -4.085 -4.659 1.00 95.56 79 VAL A N 1
ATOM 575 C CA . VAL A 1 79 ? -8.359 -4.620 -4.751 1.00 95.56 79 VAL A CA 1
ATOM 576 C C . VAL A 1 79 ? -9.297 -3.474 -5.093 1.00 95.56 79 VAL A C 1
ATOM 578 O O . VAL A 1 79 ? -9.618 -2.657 -4.235 1.00 95.56 79 VAL A O 1
ATOM 581 N N . THR A 1 80 ? -9.753 -3.435 -6.341 1.00 92.94 80 THR A N 1
ATOM 582 C CA . THR A 1 80 ? -10.822 -2.534 -6.810 1.00 92.94 80 THR A CA 1
ATOM 583 C C . THR A 1 80 ? -12.167 -3.260 -6.896 1.00 92.94 80 THR A C 1
ATOM 585 O O . THR A 1 80 ? -13.222 -2.663 -6.682 1.00 92.94 80 THR A O 1
ATOM 588 N N . VAL A 1 81 ? -12.129 -4.577 -7.125 1.00 93.44 81 VAL A N 1
ATOM 589 C CA . VAL A 1 81 ? -13.284 -5.480 -7.126 1.00 93.44 81 VAL A CA 1
ATOM 590 C C . VAL A 1 81 ? -13.118 -6.493 -5.984 1.00 93.44 81 VAL A C 1
ATOM 592 O O . VAL A 1 81 ? -12.187 -7.298 -6.024 1.00 93.44 81 VAL A O 1
ATOM 595 N N . PRO A 1 82 ? -13.998 -6.508 -4.965 1.00 94.56 82 PRO A N 1
ATOM 596 C CA . PRO A 1 82 ? -13.819 -7.350 -3.779 1.00 94.56 82 PRO A CA 1
ATOM 597 C C . PRO A 1 82 ? -13.718 -8.847 -4.069 1.00 94.56 82 PRO A C 1
ATOM 599 O O . PRO A 1 82 ? -12.949 -9.555 -3.422 1.00 94.56 82 PRO A O 1
ATOM 602 N N . ALA A 1 83 ? -14.472 -9.331 -5.061 1.00 92.62 83 ALA A N 1
ATOM 603 C CA . ALA A 1 83 ? -14.488 -10.741 -5.444 1.00 92.62 83 ALA A CA 1
ATOM 604 C C . ALA A 1 83 ? -13.104 -11.249 -5.897 1.00 92.62 83 ALA A C 1
ATOM 606 O O . ALA A 1 83 ? -12.772 -12.412 -5.666 1.00 92.62 83 ALA A O 1
ATOM 607 N N . ASP A 1 84 ? -12.261 -10.368 -6.445 1.00 92.38 84 ASP A N 1
ATOM 608 C CA . ASP A 1 84 ? -10.921 -10.718 -6.928 1.00 92.38 84 ASP A CA 1
ATOM 609 C C . ASP A 1 84 ? -9.921 -10.963 -5.789 1.00 92.38 84 ASP A C 1
ATOM 611 O O . ASP A 1 84 ? -8.836 -11.506 -6.022 1.00 92.38 84 ASP A O 1
ATOM 615 N N . ALA A 1 85 ? -10.264 -10.588 -4.550 1.00 96.81 85 ALA A N 1
ATOM 616 C CA . ALA A 1 85 ? -9.438 -10.863 -3.378 1.00 96.81 85 ALA A CA 1
ATOM 617 C C . ALA A 1 85 ? -9.509 -12.338 -2.949 1.00 96.81 85 ALA A C 1
ATOM 619 O O . ALA A 1 85 ? -8.534 -12.867 -2.419 1.00 96.81 85 ALA A O 1
ATOM 620 N N . GLY A 1 86 ? -10.632 -13.022 -3.198 1.00 96.62 86 GLY A N 1
ATOM 621 C CA . GLY A 1 86 ? -10.883 -14.380 -2.700 1.00 96.62 86 GLY A CA 1
ATOM 622 C C . GLY A 1 86 ? -9.842 -15.408 -3.161 1.00 96.62 86 GLY A C 1
ATOM 623 O O . GLY A 1 86 ? -9.203 -16.038 -2.312 1.00 96.62 86 GLY A O 1
ATOM 624 N N . PRO A 1 87 ? -9.604 -15.560 -4.480 1.00 96.44 87 PRO A N 1
ATOM 625 C CA . PRO A 1 87 ? -8.576 -16.464 -4.996 1.00 96.44 87 PRO A CA 1
ATOM 626 C C . PRO A 1 87 ? -7.172 -16.141 -4.473 1.00 96.44 87 PRO A C 1
ATOM 628 O O . PRO A 1 87 ? -6.412 -17.051 -4.151 1.00 96.44 87 PRO A O 1
ATOM 631 N N . PHE A 1 88 ? -6.839 -14.855 -4.336 1.00 97.25 88 PHE A N 1
ATOM 632 C CA . PHE A 1 88 ? -5.539 -14.413 -3.834 1.00 97.25 88 PHE A CA 1
ATOM 633 C C . PHE A 1 88 ? -5.330 -14.778 -2.357 1.00 97.25 88 PHE A C 1
ATOM 635 O O . PHE A 1 88 ? -4.309 -15.367 -2.005 1.00 97.25 88 PHE A O 1
ATOM 642 N N . VAL A 1 89 ? -6.316 -14.506 -1.496 1.00 97.38 89 VAL A N 1
ATOM 643 C CA . VAL A 1 89 ? -6.260 -14.870 -0.070 1.00 97.38 89 VAL A CA 1
ATOM 644 C C . VAL A 1 89 ? -6.232 -16.392 0.105 1.00 97.38 89 VAL A C 1
ATOM 646 O O . VAL A 1 89 ? -5.496 -16.904 0.948 1.00 97.38 89 VAL A O 1
ATOM 649 N N . ALA A 1 90 ? -6.987 -17.140 -0.706 1.00 97.00 90 ALA A N 1
ATOM 650 C CA . ALA A 1 90 ? -6.962 -18.601 -0.683 1.00 97.00 90 ALA A CA 1
ATOM 651 C C . ALA A 1 90 ? -5.593 -19.168 -1.100 1.00 97.00 90 ALA A C 1
ATOM 653 O O . ALA A 1 90 ? -5.091 -20.086 -0.450 1.00 97.00 90 ALA A O 1
ATOM 654 N N . ALA A 1 91 ? -4.965 -18.606 -2.137 1.00 97.12 91 ALA A N 1
ATOM 655 C CA . ALA A 1 91 ? -3.633 -19.011 -2.581 1.00 97.12 91 ALA A CA 1
ATOM 656 C C . ALA A 1 91 ? -2.554 -18.695 -1.530 1.00 97.12 91 ALA A C 1
ATOM 658 O O . ALA A 1 91 ? -1.700 -19.540 -1.257 1.00 97.12 91 ALA A O 1
ATOM 659 N N . ALA A 1 92 ? -2.636 -17.529 -0.881 1.00 96.81 92 ALA A N 1
ATOM 660 C CA . ALA A 1 92 ? -1.763 -17.171 0.234 1.00 96.81 92 ALA A CA 1
ATOM 661 C C . ALA A 1 92 ? -1.892 -18.165 1.399 1.00 96.81 92 ALA A C 1
ATOM 663 O O . ALA A 1 92 ? -0.888 -18.689 1.886 1.00 96.81 92 ALA A O 1
ATOM 664 N N . ALA A 1 93 ? -3.127 -18.507 1.780 1.00 94.94 93 ALA A N 1
ATOM 665 C CA . ALA A 1 93 ? -3.393 -19.487 2.828 1.00 94.94 93 ALA A CA 1
ATOM 666 C C . ALA A 1 93 ? -2.853 -20.886 2.476 1.00 94.94 93 ALA A C 1
ATOM 668 O O . ALA A 1 93 ? -2.230 -21.528 3.320 1.00 94.94 93 ALA A O 1
ATOM 669 N N . ALA A 1 94 ? -3.026 -21.345 1.231 1.00 96.06 94 ALA A N 1
ATOM 670 C CA . ALA A 1 94 ? -2.474 -22.620 0.765 1.00 96.06 94 ALA A CA 1
ATOM 671 C C . ALA A 1 94 ? -0.935 -22.646 0.811 1.00 96.06 94 ALA A C 1
ATOM 673 O O . ALA A 1 94 ? -0.341 -23.679 1.118 1.00 96.06 94 ALA A O 1
ATOM 674 N N . ALA A 1 95 ? -0.295 -21.500 0.566 1.00 95.44 95 ALA A N 1
ATOM 675 C CA . ALA A 1 95 ? 1.149 -21.327 0.684 1.00 95.44 95 ALA A CA 1
ATOM 676 C C . ALA A 1 95 ? 1.632 -21.096 2.129 1.00 95.44 95 ALA A C 1
ATOM 678 O O . ALA A 1 95 ? 2.838 -20.973 2.335 1.00 95.44 95 ALA A O 1
ATOM 679 N N . LYS A 1 96 ? 0.725 -21.027 3.119 1.00 93.12 96 LYS A N 1
ATOM 680 C CA . LYS A 1 96 ? 1.021 -20.625 4.508 1.00 93.12 96 LYS A CA 1
ATOM 681 C C . LYS A 1 96 ? 1.757 -19.283 4.573 1.00 93.12 96 LYS A C 1
ATOM 683 O O . LYS A 1 96 ? 2.745 -19.126 5.279 1.00 93.12 96 LYS A O 1
ATOM 688 N N . ARG A 1 97 ? 1.302 -18.328 3.765 1.00 94.12 97 ARG A N 1
ATOM 689 C CA . ARG A 1 97 ? 1.832 -16.966 3.697 1.00 94.12 97 ARG A CA 1
ATOM 690 C C . ARG A 1 97 ? 0.723 -15.959 3.962 1.00 94.12 97 ARG A C 1
ATOM 692 O O . ARG A 1 97 ? -0.459 -16.250 3.778 1.00 94.12 97 ARG A O 1
ATOM 699 N N . LYS A 1 98 ? 1.109 -14.750 4.358 1.00 91.94 98 LYS A N 1
ATOM 700 C CA . LYS A 1 98 ? 0.165 -13.687 4.728 1.00 91.94 98 LYS A CA 1
ATOM 701 C C . LYS A 1 98 ? -0.137 -12.780 3.530 1.00 91.94 98 LYS A C 1
ATOM 703 O O . LYS A 1 98 ? 0.791 -12.162 3.009 1.00 91.94 98 LYS A O 1
ATOM 708 N N . PRO A 1 99 ? -1.394 -12.664 3.075 1.00 96.44 99 PRO A N 1
ATOM 709 C CA . PRO A 1 99 ? -1.751 -11.717 2.030 1.00 96.44 99 PRO A CA 1
ATOM 710 C C . PRO A 1 99 ? -1.792 -10.285 2.579 1.00 96.44 99 PRO A C 1
ATOM 712 O O . PRO A 1 99 ? -2.266 -10.044 3.693 1.00 96.44 99 PRO A O 1
ATOM 715 N N . VAL A 1 100 ? -1.349 -9.336 1.755 1.00 97.31 100 VAL A N 1
ATOM 716 C CA . VAL A 1 100 ? -1.533 -7.897 1.977 1.00 97.31 100 VAL A CA 1
ATOM 717 C C . VAL A 1 100 ? -2.464 -7.376 0.888 1.00 97.31 100 VAL A C 1
ATOM 719 O O . VAL A 1 100 ? -2.212 -7.579 -0.300 1.00 97.31 100 VAL A O 1
ATOM 722 N N . LEU A 1 101 ? -3.561 -6.743 1.287 1.00 97.88 101 LEU A N 1
ATOM 723 C CA . LEU A 1 101 ? -4.581 -6.195 0.398 1.00 97.88 101 LEU A CA 1
ATOM 724 C C . LEU A 1 101 ? -4.584 -4.675 0.522 1.00 97.88 101 LEU A C 1
ATOM 726 O O . LEU A 1 101 ? -4.704 -4.153 1.629 1.00 97.88 101 LEU A O 1
ATOM 730 N N . LEU A 1 102 ? -4.501 -3.974 -0.604 1.00 96.94 102 LEU A N 1
ATOM 731 C CA . LEU A 1 102 ? -4.765 -2.542 -0.683 1.00 96.94 102 LEU A CA 1
ATOM 732 C C . LEU A 1 102 ? -6.185 -2.356 -1.222 1.00 96.94 102 LEU A C 1
ATOM 734 O O . LEU A 1 102 ? -6.426 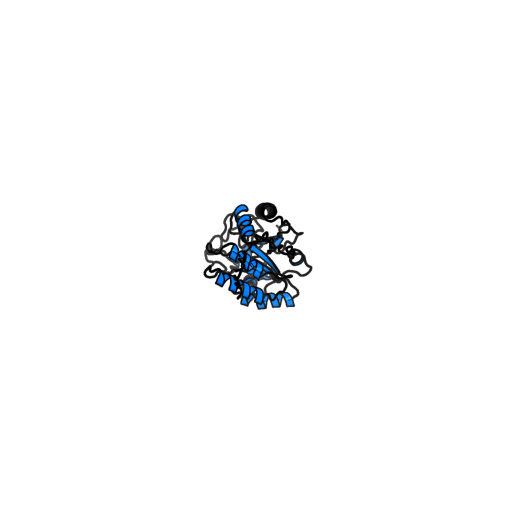-2.494 -2.418 1.00 96.94 102 LEU A O 1
ATOM 738 N N . ALA A 1 103 ? -7.136 -2.109 -0.327 1.00 95.50 103 ALA A N 1
ATOM 739 C CA . ALA A 1 103 ? -8.549 -1.969 -0.647 1.00 95.50 103 ALA A CA 1
ATOM 740 C C . ALA A 1 103 ? -8.851 -0.552 -1.148 1.00 95.50 103 ALA A C 1
ATOM 742 O O . ALA A 1 103 ? -8.787 0.403 -0.373 1.00 95.50 103 ALA A O 1
ATOM 743 N N . ASP A 1 104 ? -9.199 -0.427 -2.429 1.00 91.12 104 ASP A N 1
ATOM 744 C CA . ASP A 1 104 ? -9.492 0.846 -3.088 1.00 91.12 104 ASP A CA 1
ATOM 745 C C . ASP A 1 104 ? -10.941 0.877 -3.594 1.00 91.12 104 ASP A C 1
ATOM 747 O O . ASP A 1 104 ? -11.248 0.634 -4.765 1.00 91.12 104 ASP A O 1
ATOM 751 N N . ALA A 1 105 ? -11.857 1.143 -2.662 1.00 86.44 105 ALA A N 1
ATOM 752 C CA . ALA A 1 105 ? -13.290 1.231 -2.917 1.00 86.44 105 ALA A CA 1
ATOM 753 C C . ALA A 1 105 ? -13.657 2.586 -3.555 1.00 86.44 105 ALA A C 1
ATOM 755 O O . ALA A 1 105 ? -14.290 3.442 -2.932 1.00 86.44 105 ALA A O 1
ATOM 756 N N . THR A 1 106 ? -13.257 2.789 -4.811 1.00 69.69 106 THR A N 1
ATOM 757 C CA . THR A 1 106 ? -13.657 3.947 -5.633 1.00 69.69 106 THR A CA 1
ATOM 758 C C . THR A 1 106 ? -15.060 3.735 -6.205 1.00 69.69 106 THR A C 1
ATOM 760 O O . THR A 1 106 ? -15.253 3.429 -7.377 1.00 69.69 106 THR A O 1
ATOM 763 N N . GLY A 1 107 ? -16.067 3.833 -5.338 1.00 67.50 107 GLY A N 1
ATOM 764 C CA . GLY A 1 107 ? -17.478 3.821 -5.734 1.00 67.50 107 GLY A CA 1
ATOM 765 C C . GLY A 1 107 ? -18.027 5.216 -6.050 1.00 67.50 107 GLY A C 1
ATOM 766 O O . GLY A 1 107 ? -17.301 6.205 -6.092 1.00 67.50 107 GLY A O 1
ATOM 767 N N . ASP A 1 108 ? -19.351 5.307 -6.158 1.00 74.12 108 ASP A N 1
ATOM 768 C CA . ASP A 1 108 ? -20.160 6.539 -6.254 1.00 74.12 108 ASP A CA 1
ATOM 769 C C . ASP A 1 108 ? -20.117 7.437 -4.994 1.00 74.12 108 ASP A C 1
ATOM 771 O O . ASP A 1 108 ? -20.934 8.344 -4.834 1.00 74.12 108 ASP A O 1
ATOM 775 N N . CYS A 1 109 ? -19.183 7.176 -4.076 1.00 75.94 109 CYS A N 1
ATOM 776 C CA . CYS A 1 109 ? -19.072 7.802 -2.762 1.00 75.94 109 CYS A CA 1
ATOM 777 C C . CYS A 1 109 ? -20.323 7.658 -1.868 1.00 75.94 109 CYS A C 1
ATOM 779 O O . CYS A 1 109 ? -20.427 8.357 -0.856 1.00 75.94 109 CYS A O 1
ATOM 781 N N . ALA A 1 110 ? -21.258 6.753 -2.187 1.00 84.88 110 ALA A N 1
ATOM 782 C CA . ALA A 1 110 ? -22.413 6.476 -1.345 1.00 84.88 110 ALA A CA 1
ATOM 783 C C . ALA A 1 110 ? -22.043 5.501 -0.219 1.00 84.88 110 ALA A C 1
ATOM 785 O O . ALA A 1 110 ? -21.425 4.459 -0.448 1.00 84.88 110 ALA A O 1
ATOM 786 N N . ALA A 1 111 ? -22.471 5.811 1.009 1.00 87.12 111 ALA A N 1
ATOM 787 C CA . ALA A 1 111 ? -22.174 4.992 2.188 1.00 87.12 111 ALA A CA 1
ATOM 788 C C . ALA A 1 111 ? -22.655 3.538 2.036 1.00 87.12 111 ALA A C 1
ATOM 790 O O . ALA A 1 111 ? -21.959 2.614 2.436 1.00 87.12 111 ALA A O 1
ATOM 791 N N . GLU A 1 112 ? -23.810 3.336 1.404 1.00 89.44 112 GLU A N 1
ATOM 792 C CA . GLU A 1 112 ? -24.382 2.012 1.157 1.00 89.44 112 GLU A CA 1
ATOM 793 C C . GLU A 1 112 ? -23.559 1.200 0.138 1.00 89.44 112 GLU A C 1
ATOM 795 O O . GLU A 1 112 ? -23.280 0.019 0.344 1.00 89.44 112 GLU A O 1
ATOM 800 N N . THR A 1 113 ? -23.103 1.829 -0.950 1.00 89.44 113 THR A N 1
ATOM 801 C CA . THR A 1 113 ? -22.201 1.185 -1.920 1.00 89.44 113 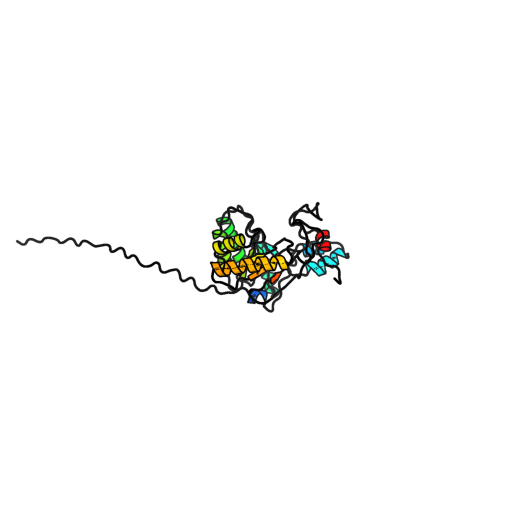THR A CA 1
ATOM 802 C C . THR A 1 113 ? -20.871 0.819 -1.260 1.00 89.44 113 THR A C 1
ATOM 804 O O . THR A 1 113 ? -20.368 -0.286 -1.465 1.00 89.44 113 THR A O 1
ATOM 807 N N . TYR A 1 114 ? -20.341 1.703 -0.411 1.00 90.44 114 TYR A N 1
ATOM 808 C CA . TYR A 1 114 ? -19.130 1.464 0.373 1.00 90.44 114 TYR A CA 1
ATOM 809 C C . TYR A 1 114 ? -19.302 0.283 1.345 1.00 90.44 114 TYR A C 1
ATOM 811 O O . TYR A 1 114 ? -18.486 -0.638 1.346 1.00 90.44 114 TYR A O 1
ATOM 819 N N . HIS A 1 115 ? -20.404 0.244 2.101 1.00 92.12 115 HIS A N 1
ATOM 820 C CA . HIS A 1 115 ? -20.735 -0.855 3.012 1.00 92.12 115 HIS A CA 1
ATOM 821 C C . HIS A 1 115 ? -20.812 -2.207 2.285 1.00 92.12 115 HIS A C 1
ATOM 823 O O . HIS A 1 115 ? -20.172 -3.182 2.695 1.00 92.12 115 HIS A O 1
ATOM 829 N N . ARG A 1 116 ? -21.537 -2.274 1.159 1.00 94.25 116 ARG A N 1
ATOM 830 C CA . ARG A 1 116 ? -21.634 -3.503 0.353 1.00 94.25 116 ARG A CA 1
ATOM 831 C C . ARG A 1 116 ? -20.281 -3.955 -0.184 1.00 94.25 116 ARG A C 1
ATOM 833 O O . ARG A 1 116 ? -19.999 -5.152 -0.184 1.00 94.25 116 ARG A O 1
ATOM 840 N N . TRP A 1 117 ? -19.440 -3.014 -0.609 1.00 94.94 117 TRP A N 1
ATOM 841 C CA . TRP A 1 117 ? -18.096 -3.310 -1.100 1.00 94.94 117 TRP A CA 1
ATOM 842 C C . TRP A 1 117 ? -17.243 -3.978 -0.009 1.00 94.94 117 TRP A C 1
ATOM 844 O O . TRP A 1 117 ? -16.662 -5.038 -0.245 1.00 94.94 117 TRP A O 1
ATOM 854 N N . PHE A 1 118 ? -17.233 -3.430 1.213 1.00 95.00 118 PHE A N 1
ATOM 855 C CA . PHE A 1 118 ? -16.477 -4.014 2.331 1.00 95.00 118 PHE A CA 1
ATOM 856 C C . PHE A 1 118 ? -17.081 -5.311 2.864 1.00 95.00 118 PHE A C 1
ATOM 858 O O . PHE A 1 118 ? -16.334 -6.205 3.256 1.00 95.00 118 PHE A O 1
ATOM 865 N N . THR A 1 119 ? -18.404 -5.464 2.806 1.00 96.94 119 THR A N 1
ATOM 866 C CA . THR A 1 119 ? -19.076 -6.733 3.120 1.00 96.94 119 THR A CA 1
ATOM 867 C C . THR A 1 119 ? -18.639 -7.833 2.152 1.00 96.94 119 THR A C 1
ATOM 869 O O . THR A 1 119 ? -18.276 -8.932 2.575 1.00 96.94 119 THR A O 1
ATOM 872 N N . ALA A 1 120 ? -18.599 -7.532 0.850 1.00 97.56 120 ALA A N 1
ATOM 873 C CA . ALA A 1 120 ? -18.109 -8.466 -0.158 1.00 97.56 120 ALA A CA 1
ATOM 874 C C . ALA A 1 120 ? -16.617 -8.791 0.036 1.00 97.56 120 ALA A C 1
ATOM 876 O O . ALA A 1 120 ? -16.219 -9.945 -0.121 1.00 97.56 120 ALA A O 1
ATOM 877 N N . LEU A 1 121 ? -15.798 -7.807 0.429 1.00 97.81 121 LEU A N 1
ATOM 878 C CA . LEU A 1 121 ? -14.379 -8.035 0.713 1.00 97.81 121 LEU A CA 1
ATOM 879 C C . LEU A 1 121 ? -14.189 -8.939 1.936 1.00 97.81 121 LEU A C 1
ATOM 881 O O . LEU A 1 121 ? -13.412 -9.891 1.878 1.00 97.81 121 LEU A O 1
ATOM 885 N N . ALA A 1 122 ? -14.920 -8.687 3.023 1.00 97.38 122 ALA A N 1
ATOM 886 C CA . ALA A 1 122 ? -14.886 -9.521 4.221 1.00 97.38 122 ALA A CA 1
ATOM 887 C C . ALA A 1 122 ? -15.280 -10.976 3.903 1.00 97.38 122 ALA A C 1
ATOM 889 O O . ALA A 1 122 ? -14.602 -11.913 4.334 1.00 97.38 122 ALA A O 1
ATOM 890 N N . ALA A 1 123 ? -16.317 -11.172 3.080 1.00 97.88 123 ALA A N 1
ATOM 891 C CA . ALA A 1 123 ? -16.725 -12.492 2.604 1.00 97.88 123 ALA A CA 1
ATOM 892 C C . ALA A 1 123 ? -15.641 -13.170 1.745 1.00 97.88 123 ALA A C 1
ATOM 894 O O . ALA A 1 123 ? -15.396 -14.364 1.907 1.00 97.88 123 ALA A O 1
ATOM 895 N N . ALA A 1 124 ? -14.953 -12.423 0.875 1.00 97.94 124 ALA A N 1
ATOM 896 C CA . ALA A 1 124 ? -13.853 -12.942 0.060 1.00 97.94 124 ALA A CA 1
ATOM 897 C C . ALA A 1 124 ? -12.634 -13.361 0.909 1.00 97.94 124 ALA A C 1
ATOM 899 O O . ALA A 1 124 ? -12.018 -14.396 0.641 1.00 97.94 124 ALA A O 1
ATOM 900 N N . ILE A 1 125 ? -12.313 -12.602 1.964 1.00 97.19 125 ILE A N 1
ATOM 901 C CA . ILE A 1 125 ? -11.273 -12.960 2.945 1.00 97.19 125 ILE A CA 1
ATOM 902 C C . ILE A 1 125 ? -11.682 -14.224 3.722 1.00 97.19 125 ILE A C 1
ATOM 904 O O . ILE A 1 125 ? -10.845 -15.092 3.986 1.00 97.19 125 ILE A O 1
ATOM 908 N N . ALA A 1 126 ? -12.974 -14.356 4.042 1.00 95.25 126 ALA A N 1
ATOM 909 C CA . ALA A 1 126 ? -13.574 -15.492 4.747 1.00 95.25 126 ALA A CA 1
ATOM 910 C C . ALA A 1 126 ? -12.892 -15.804 6.095 1.00 95.25 126 ALA A C 1
ATOM 912 O O . ALA A 1 126 ? -12.634 -16.962 6.424 1.00 95.25 126 ALA A O 1
ATOM 913 N N . GLY A 1 127 ? -12.542 -14.758 6.852 1.00 90.94 127 GLY A N 1
ATOM 914 C CA . GLY A 1 127 ? -11.913 -14.869 8.175 1.00 90.94 127 GLY A CA 1
ATOM 915 C C . GLY A 1 127 ? -10.475 -15.406 8.182 1.00 90.94 127 GLY A C 1
ATOM 916 O O . GLY A 1 127 ? -9.927 -15.649 9.257 1.00 90.94 127 GLY A O 1
ATOM 917 N N . ARG A 1 128 ? -9.856 -15.604 7.010 1.00 92.50 128 ARG A N 1
ATOM 918 C CA . ARG A 1 128 ? -8.455 -16.036 6.894 1.00 92.50 128 ARG A CA 1
ATOM 919 C C . ARG A 1 128 ? -7.491 -14.918 7.323 1.00 92.50 128 ARG A C 1
ATOM 921 O O . ARG A 1 128 ? -7.859 -13.743 7.248 1.00 92.50 128 ARG A O 1
ATOM 928 N N . PRO A 1 129 ? -6.250 -15.262 7.723 1.00 92.00 129 PRO A N 1
ATOM 929 C CA . PRO A 1 129 ? -5.225 -14.269 8.013 1.00 92.00 129 PRO A CA 1
ATOM 930 C C . PRO A 1 129 ? -5.023 -13.287 6.854 1.00 92.00 129 PRO A C 1
ATOM 932 O O . PRO A 1 129 ? -4.811 -13.724 5.725 1.00 92.00 129 PRO A O 1
ATOM 935 N N . ALA A 1 130 ? -5.097 -11.979 7.119 1.00 94.56 130 ALA A N 1
ATOM 936 C CA . ALA A 1 130 ? -4.907 -10.944 6.097 1.00 94.56 130 ALA A CA 1
ATOM 937 C C . ALA A 1 130 ? -4.555 -9.577 6.699 1.00 94.56 130 ALA A C 1
ATOM 939 O O . ALA A 1 130 ? -5.135 -9.164 7.704 1.00 94.56 130 ALA A O 1
ATOM 940 N N . VAL A 1 131 ? -3.650 -8.845 6.050 1.00 95.31 131 VAL A N 1
ATOM 941 C CA . VAL A 1 131 ? -3.446 -7.412 6.302 1.00 95.31 131 VAL A CA 1
ATOM 942 C C . VAL A 1 131 ? -4.253 -6.642 5.266 1.00 95.31 131 VAL A C 1
ATOM 944 O O . VAL A 1 131 ? -4.044 -6.825 4.068 1.00 95.31 131 VAL A O 1
ATOM 947 N N . VAL A 1 132 ? -5.173 -5.791 5.709 1.00 96.25 132 VAL A N 1
ATOM 948 C CA . VAL A 1 132 ? -6.019 -4.978 4.832 1.00 96.25 132 VAL A CA 1
ATOM 949 C C . VAL A 1 132 ? -5.714 -3.511 5.078 1.00 96.25 132 VAL A C 1
ATOM 951 O O . VAL A 1 132 ? -6.015 -2.975 6.141 1.00 96.25 132 VAL A O 1
ATOM 954 N N . VAL A 1 133 ? -5.124 -2.855 4.086 1.00 96.06 133 VAL A N 1
ATOM 955 C CA . VAL A 1 133 ? -4.942 -1.406 4.067 1.00 96.06 133 VAL A CA 1
ATOM 956 C C . VAL A 1 133 ? -6.110 -0.807 3.301 1.00 96.06 133 VAL A C 1
ATOM 958 O O . VAL A 1 133 ? -6.244 -1.001 2.096 1.00 96.06 133 VAL A O 1
ATOM 961 N N . VAL A 1 134 ? -6.986 -0.107 4.010 1.00 93.94 134 VAL A N 1
ATOM 962 C CA . VAL A 1 134 ? -8.143 0.571 3.433 1.00 93.94 134 VAL A CA 1
ATOM 963 C C . VAL A 1 134 ? -7.712 1.950 2.982 1.00 93.94 134 VAL A C 1
ATOM 965 O O . VAL A 1 134 ? -7.392 2.798 3.817 1.00 93.94 134 VAL A O 1
ATOM 968 N N . ARG A 1 135 ? -7.738 2.188 1.669 1.00 89.81 135 ARG A N 1
ATOM 969 C CA . ARG A 1 135 ? -7.601 3.542 1.144 1.00 89.81 135 ARG A CA 1
ATOM 970 C C . ARG A 1 135 ? -8.764 4.371 1.647 1.00 89.81 135 ARG A C 1
ATOM 972 O O . ARG A 1 135 ? -9.927 4.041 1.398 1.00 89.81 135 ARG A O 1
ATOM 979 N N . VAL A 1 136 ? -8.454 5.443 2.375 1.00 80.44 136 VAL A N 1
ATOM 980 C CA . VAL A 1 136 ? -9.445 6.482 2.631 1.00 80.44 136 VAL A CA 1
ATOM 981 C C . VAL A 1 136 ? -9.809 7.021 1.258 1.00 80.44 136 VAL A C 1
ATOM 983 O O . VAL A 1 136 ? -8.980 7.614 0.571 1.00 80.44 136 VAL A O 1
ATOM 986 N N . ALA A 1 137 ? -11.018 6.691 0.812 1.00 65.62 137 ALA A N 1
ATOM 987 C CA . ALA A 1 137 ? -11.464 7.023 -0.526 1.00 65.62 137 ALA A CA 1
ATOM 988 C C . ALA A 1 137 ? -11.267 8.523 -0.771 1.00 65.62 137 ALA A C 1
ATOM 990 O O . ALA A 1 137 ? -11.544 9.339 0.108 1.00 65.62 137 ALA A O 1
ATOM 991 N N . ALA A 1 138 ? -10.894 8.900 -1.995 1.00 62.50 138 ALA A N 1
ATOM 992 C CA . ALA A 1 138 ? -10.792 10.302 -2.413 1.00 62.50 138 ALA A CA 1
ATOM 993 C C . ALA A 1 138 ? -12.146 11.052 -2.397 1.00 62.50 138 ALA A C 1
ATOM 995 O O . ALA A 1 138 ? -12.240 12.176 -2.874 1.00 62.50 138 ALA A O 1
ATOM 996 N N . CYS A 1 139 ? -13.195 10.413 -1.879 1.00 66.19 139 CYS A N 1
ATOM 997 C CA . CYS A 1 139 ? -14.557 10.885 -1.739 1.00 66.19 139 CYS A CA 1
ATOM 998 C C . CYS A 1 139 ? -14.700 11.819 -0.529 1.00 66.19 139 CYS A C 1
ATOM 1000 O O . CYS A 1 139 ? -14.817 11.333 0.598 1.00 66.19 139 CYS A O 1
ATOM 1002 N N . PRO A 1 140 ? -14.845 13.140 -0.722 1.00 66.25 140 PRO A N 1
ATOM 1003 C CA . PRO A 1 140 ? -15.067 14.068 0.388 1.00 66.25 140 PRO A CA 1
ATOM 1004 C C . PRO A 1 140 ? -16.443 13.867 1.048 1.00 66.25 140 PRO A C 1
ATOM 1006 O O . PRO A 1 140 ? -16.659 14.266 2.189 1.00 66.25 140 PRO A O 1
ATOM 1009 N N . ALA A 1 141 ? -17.385 13.246 0.323 1.00 64.12 141 ALA A N 1
ATOM 1010 C CA . ALA A 1 141 ? -18.719 12.906 0.813 1.00 64.12 141 ALA A CA 1
ATOM 1011 C C . ALA A 1 141 ? -18.728 11.683 1.749 1.00 64.12 141 ALA A C 1
ATOM 1013 O O . ALA A 1 141 ? -19.674 11.524 2.528 1.00 64.12 141 ALA A O 1
ATOM 1014 N N . LEU A 1 142 ? -17.694 10.829 1.700 1.00 71.00 142 LEU A N 1
ATOM 1015 C CA . LEU A 1 142 ? -17.582 9.700 2.617 1.00 71.00 142 LEU A CA 1
ATOM 1016 C C . LEU A 1 142 ? -17.202 10.223 4.004 1.00 71.00 142 LEU A C 1
ATOM 1018 O O . LEU A 1 142 ? -16.145 10.803 4.232 1.00 71.00 142 LEU A O 1
ATOM 1022 N N . ARG A 1 143 ? -18.126 10.041 4.946 1.00 77.12 143 ARG A N 1
ATOM 1023 C CA . ARG A 1 143 ? -17.995 10.507 6.328 1.00 77.12 143 ARG A CA 1
ATOM 1024 C C . ARG A 1 143 ? -17.172 9.505 7.135 1.00 77.12 143 ARG A C 1
ATOM 1026 O O . ARG A 1 143 ? -17.175 8.314 6.834 1.00 77.12 143 ARG A O 1
ATOM 1033 N N . ALA A 1 144 ? -16.595 9.953 8.247 1.00 84.12 144 ALA A N 1
ATOM 1034 C CA . ALA A 1 144 ? -15.874 9.086 9.182 1.00 84.12 144 ALA A CA 1
ATOM 1035 C C . ALA A 1 144 ? -16.693 7.856 9.643 1.00 84.12 144 ALA A C 1
ATOM 1037 O O . ALA A 1 144 ? -16.143 6.776 9.824 1.00 84.12 144 ALA A O 1
ATOM 1038 N N . ALA A 1 145 ? -18.025 7.976 9.720 1.00 85.00 145 ALA A N 1
ATOM 1039 C CA . ALA A 1 145 ? -18.923 6.860 10.023 1.00 85.00 145 ALA A CA 1
ATOM 1040 C C . ALA A 1 145 ? -18.857 5.699 9.007 1.00 85.00 145 ALA A C 1
ATOM 1042 O O . ALA A 1 145 ? -19.000 4.549 9.409 1.00 85.00 145 ALA A O 1
ATOM 1043 N N . ALA A 1 146 ? -18.624 5.974 7.718 1.00 87.88 146 ALA A N 1
ATOM 1044 C CA . ALA A 1 146 ? -18.493 4.934 6.693 1.00 87.88 146 ALA A CA 1
ATOM 1045 C C . ALA A 1 146 ? -17.154 4.186 6.812 1.00 87.88 146 ALA A C 1
ATOM 1047 O O . ALA A 1 146 ? -17.108 2.970 6.655 1.00 87.88 146 ALA A O 1
ATOM 1048 N N . LEU A 1 147 ? -16.074 4.895 7.164 1.00 88.56 147 LEU A N 1
ATOM 1049 C CA . LEU A 1 147 ? -14.783 4.274 7.484 1.00 88.56 147 LEU A CA 1
ATOM 1050 C C . LEU A 1 147 ? -14.885 3.402 8.740 1.00 88.56 147 LEU A C 1
ATOM 1052 O O . LEU A 1 147 ? -14.405 2.271 8.738 1.00 88.56 147 LEU A O 1
ATOM 1056 N N . ALA A 1 148 ? -15.565 3.895 9.781 1.00 89.00 148 ALA A N 1
ATOM 1057 C CA . ALA A 1 148 ? -15.843 3.120 10.991 1.00 89.00 148 ALA A CA 1
ATOM 1058 C C . ALA A 1 148 ? -16.604 1.830 10.669 1.00 89.00 148 ALA A C 1
ATOM 1060 O O . ALA A 1 148 ? -16.314 0.762 11.209 1.00 89.00 148 ALA A O 1
ATOM 1061 N N . ASP A 1 149 ? -17.577 1.925 9.768 1.00 90.50 149 ASP A N 1
ATOM 1062 C CA . ASP A 1 149 ? -18.358 0.784 9.329 1.00 90.50 149 ASP A CA 1
ATOM 1063 C C . ASP A 1 149 ? -17.533 -0.248 8.548 1.00 90.50 149 ASP A C 1
ATOM 1065 O O . ASP A 1 149 ? -17.609 -1.440 8.848 1.00 90.50 149 ASP A O 1
ATOM 1069 N N . ALA A 1 150 ? -16.665 0.196 7.636 1.00 91.06 150 ALA A N 1
ATOM 1070 C CA . ALA A 1 150 ? -15.728 -0.685 6.942 1.00 91.06 150 ALA A CA 1
ATOM 1071 C C . ALA A 1 150 ? -14.772 -1.398 7.911 1.00 91.06 150 ALA A C 1
ATOM 1073 O O . ALA A 1 150 ? -14.584 -2.610 7.807 1.00 91.06 150 ALA A O 1
ATOM 1074 N N . VAL A 1 151 ? -14.218 -0.678 8.896 1.00 90.75 151 VAL A N 1
ATOM 1075 C CA . VAL A 1 151 ? -13.353 -1.263 9.937 1.00 90.75 151 VAL A CA 1
ATOM 1076 C C . VAL A 1 151 ? -14.095 -2.341 10.726 1.00 90.75 151 VAL A C 1
ATOM 1078 O O . VAL A 1 151 ? -13.561 -3.436 10.908 1.00 90.75 151 VAL A O 1
ATOM 1081 N N . ARG A 1 152 ? -15.335 -2.074 11.158 1.00 91.25 152 ARG A N 1
ATOM 1082 C CA . ARG A 1 152 ? -16.158 -3.069 11.865 1.00 91.25 152 ARG A CA 1
ATOM 1083 C C . ARG A 1 152 ? -16.501 -4.267 10.985 1.00 91.25 152 ARG A C 1
ATOM 1085 O O . ARG A 1 152 ? -16.443 -5.392 11.466 1.00 91.25 152 ARG A O 1
ATOM 1092 N N . THR A 1 153 ? -16.829 -4.033 9.718 1.00 93.25 153 THR A N 1
ATOM 1093 C CA . THR A 1 153 ? -17.196 -5.080 8.753 1.00 93.25 153 THR A CA 1
ATOM 1094 C C . THR A 1 153 ? -16.027 -6.023 8.467 1.00 93.25 153 THR A C 1
ATOM 1096 O O . THR A 1 153 ? -16.214 -7.232 8.363 1.00 93.25 153 THR A O 1
ATOM 1099 N N . LEU A 1 154 ? -14.805 -5.491 8.390 1.00 92.62 154 LEU A N 1
ATOM 1100 C CA . LEU A 1 154 ? -13.582 -6.271 8.184 1.00 92.62 154 LEU A CA 1
ATOM 1101 C C . LEU A 1 154 ? -13.038 -6.924 9.462 1.00 92.62 154 LEU A C 1
ATOM 1103 O O . LEU A 1 154 ? -12.034 -7.637 9.402 1.00 92.62 154 LEU A O 1
ATOM 1107 N N . ARG A 1 155 ? -13.646 -6.675 10.625 1.00 88.88 155 ARG A N 1
ATOM 1108 C CA . ARG A 1 155 ? -13.138 -7.180 11.899 1.00 88.88 155 ARG A CA 1
ATOM 1109 C C . ARG A 1 155 ? -13.219 -8.704 11.938 1.00 88.88 155 ARG A C 1
ATOM 1111 O O . ARG A 1 155 ? -14.298 -9.285 12.000 1.00 88.88 155 ARG A O 1
ATOM 1118 N N . ALA A 1 156 ? -12.059 -9.343 12.021 1.00 88.00 156 ALA A N 1
ATOM 1119 C CA . ALA A 1 156 ? -11.929 -10.770 12.275 1.00 88.00 156 ALA A CA 1
ATOM 1120 C C . ALA A 1 156 ? -10.673 -11.040 13.120 1.00 88.00 156 ALA A C 1
ATOM 1122 O O . ALA A 1 156 ? -9.719 -10.264 13.043 1.00 88.00 156 ALA A O 1
ATOM 1123 N N . PRO A 1 157 ? -10.620 -12.136 13.904 1.00 84.25 157 PRO A N 1
ATOM 1124 C CA . PRO A 1 157 ? -9.485 -12.419 14.785 1.00 84.25 157 PRO A CA 1
ATOM 1125 C C . PRO A 1 157 ? -8.126 -12.478 14.079 1.00 84.25 157 PRO A C 1
ATOM 1127 O O . PRO A 1 157 ? -7.118 -12.196 14.707 1.00 84.25 157 PRO A O 1
ATOM 1130 N N . ALA A 1 158 ? -8.083 -12.842 12.795 1.00 87.62 158 ALA A N 1
ATOM 1131 C CA . ALA A 1 158 ? -6.846 -12.964 12.025 1.00 87.62 158 ALA A CA 1
ATOM 1132 C C . ALA A 1 158 ? -6.644 -11.833 10.996 1.00 87.62 158 ALA A C 1
ATOM 1134 O O . ALA A 1 158 ? -5.737 -11.907 10.169 1.00 87.62 158 ALA A O 1
ATOM 1135 N N . THR A 1 159 ? -7.466 -10.781 11.024 1.00 90.25 159 THR A N 1
ATOM 1136 C CA . THR A 1 159 ? -7.408 -9.696 10.036 1.00 90.25 159 THR A CA 1
ATOM 1137 C C . THR A 1 159 ? -6.972 -8.394 10.695 1.00 90.25 159 THR A C 1
ATOM 1139 O O . THR A 1 159 ? -7.630 -7.907 11.611 1.00 90.25 159 THR A O 1
ATOM 1142 N N . ALA A 1 160 ? -5.865 -7.815 10.222 1.00 91.12 160 ALA A N 1
ATOM 1143 C CA . ALA A 1 160 ? -5.416 -6.494 10.653 1.00 91.12 160 ALA A CA 1
ATOM 1144 C C . ALA A 1 160 ? -5.864 -5.441 9.637 1.00 91.12 160 ALA A C 1
ATOM 1146 O O . ALA A 1 160 ? -5.361 -5.409 8.514 1.00 91.12 160 ALA A O 1
ATOM 1147 N N . THR A 1 161 ? -6.784 -4.570 10.046 1.00 93.12 161 THR A N 1
ATOM 1148 C CA . THR A 1 161 ? -7.287 -3.473 9.210 1.00 93.12 161 THR A CA 1
ATOM 1149 C C . THR A 1 161 ? -6.579 -2.168 9.563 1.00 93.12 161 THR A C 1
ATOM 1151 O O . THR A 1 161 ? -6.643 -1.722 10.708 1.00 93.12 161 THR A O 1
ATOM 1154 N N . LEU A 1 162 ? -5.922 -1.546 8.587 1.00 93.44 162 LEU A N 1
ATOM 1155 C CA . LEU A 1 162 ? -5.219 -0.267 8.707 1.00 93.44 162 LEU A CA 1
ATOM 1156 C C . LEU A 1 162 ? -5.889 0.759 7.791 1.00 93.44 162 LEU A C 1
ATOM 1158 O O . LEU A 1 162 ? -6.258 0.427 6.667 1.00 93.44 162 LEU A O 1
ATOM 1162 N N . LEU A 1 163 ? -6.021 2.004 8.241 1.00 93.44 163 LEU A N 1
ATOM 1163 C CA . LEU A 1 163 ? -6.538 3.096 7.410 1.00 93.44 163 LEU A CA 1
ATOM 1164 C C . LEU A 1 163 ? -5.376 3.867 6.768 1.00 93.44 163 LEU A C 1
ATOM 1166 O O . LEU A 1 163 ? -4.507 4.371 7.475 1.00 93.44 163 LEU A O 1
ATOM 1170 N N . ASP A 1 164 ? -5.344 3.961 5.443 1.00 93.94 164 ASP A N 1
ATOM 1171 C CA . ASP A 1 164 ? -4.358 4.764 4.712 1.00 93.94 164 ASP A CA 1
ATOM 1172 C C . ASP A 1 164 ? -4.679 6.255 4.838 1.00 93.94 164 ASP A C 1
ATOM 1174 O O . ASP A 1 164 ? -5.703 6.731 4.350 1.00 93.94 164 ASP A O 1
ATOM 1178 N N . VAL A 1 165 ? -3.782 6.991 5.492 1.00 92.62 165 VAL A N 1
ATOM 1179 C CA . VAL A 1 165 ? -3.904 8.433 5.741 1.00 92.62 165 VAL A CA 1
ATOM 1180 C C . VAL A 1 165 ? -2.862 9.247 4.968 1.00 92.62 165 VAL A C 1
ATOM 1182 O O . VAL A 1 165 ? -2.609 10.407 5.292 1.00 92.62 165 VAL A O 1
ATOM 1185 N N . SER A 1 166 ? -2.266 8.658 3.927 1.00 91.62 166 SER A N 1
ATOM 1186 C CA . SER A 1 166 ? -1.174 9.259 3.147 1.00 91.62 166 SER A CA 1
ATOM 1187 C C . SER A 1 166 ? -1.556 10.577 2.467 1.00 91.62 166 SER A C 1
ATOM 1189 O O . SER A 1 166 ? -0.698 11.439 2.288 1.00 91.62 166 SER A O 1
ATOM 1191 N N . ASP A 1 167 ? -2.833 10.749 2.115 1.00 84.75 167 ASP A N 1
ATOM 1192 C CA . ASP A 1 167 ? -3.334 11.916 1.377 1.00 84.75 167 ASP A CA 1
ATOM 1193 C C . ASP A 1 167 ? -3.833 13.061 2.278 1.00 84.75 167 ASP A C 1
ATOM 1195 O O . ASP A 1 167 ? -4.197 14.122 1.777 1.00 84.75 167 ASP A O 1
ATOM 1199 N N . LEU A 1 168 ? -3.828 12.891 3.605 1.00 79.25 168 LEU A N 1
ATOM 1200 C CA . LEU A 1 168 ? -4.361 13.900 4.532 1.00 79.25 168 LEU A CA 1
ATOM 1201 C C . LEU A 1 168 ? -3.380 15.043 4.832 1.00 79.25 168 LEU A C 1
ATOM 1203 O O . LEU A 1 168 ? -3.771 16.038 5.430 1.00 79.25 168 LEU A O 1
ATOM 1207 N N . GLY A 1 169 ? -2.114 14.925 4.417 1.00 67.69 169 GLY A N 1
ATOM 1208 C CA . GLY A 1 169 ? -1.112 15.999 4.454 1.00 67.69 169 GLY A CA 1
ATOM 1209 C C . GLY A 1 169 ? -0.581 16.387 5.842 1.00 67.69 169 GLY A C 1
ATOM 1210 O O . GLY A 1 169 ? 0.588 16.757 5.940 1.00 67.69 169 GLY A O 1
ATOM 1211 N N . PHE A 1 170 ? -1.378 16.259 6.913 1.00 82.00 170 PHE A N 1
ATOM 1212 C CA . PHE A 1 170 ? -1.009 16.679 8.269 1.00 82.00 170 PHE A CA 1
ATOM 1213 C C . PHE A 1 170 ? -1.377 15.655 9.363 1.00 82.00 170 PHE A C 1
ATOM 1215 O O . PHE A 1 170 ? -2.465 15.071 9.332 1.00 82.00 170 PHE A O 1
ATOM 1222 N N . PRO A 1 171 ? -0.526 15.485 10.400 1.00 88.69 171 PRO A N 1
ATOM 1223 C CA . PRO A 1 171 ? -0.799 14.589 11.529 1.00 88.69 171 PRO A CA 1
ATOM 1224 C C . PRO A 1 171 ? -2.111 14.863 12.278 1.00 88.69 171 PRO A C 1
ATOM 1226 O O . PRO A 1 171 ? -2.758 13.925 12.743 1.00 88.69 171 PRO A O 1
ATOM 1229 N N . ASP A 1 172 ? -2.511 16.132 12.411 1.00 88.88 172 ASP A N 1
ATOM 1230 C CA . ASP A 1 172 ? -3.760 16.520 13.081 1.00 88.88 172 ASP A CA 1
ATOM 1231 C C . ASP A 1 172 ? -4.999 16.053 12.313 1.00 88.88 172 ASP A C 1
ATOM 1233 O O . ASP A 1 172 ? -5.943 15.535 12.911 1.00 88.88 172 ASP A O 1
ATOM 1237 N N . ASP A 1 173 ? -4.992 16.192 10.988 1.00 89.38 173 ASP A N 1
ATOM 1238 C CA . ASP A 1 173 ? -6.093 15.755 10.129 1.00 89.38 173 ASP A CA 1
ATOM 1239 C C . ASP A 1 173 ? -6.235 14.238 10.145 1.00 89.38 173 ASP A C 1
ATOM 1241 O O . ASP A 1 173 ? -7.339 13.721 10.336 1.00 89.38 173 ASP A O 1
ATOM 1245 N N . ALA A 1 174 ? -5.108 13.527 10.061 1.00 89.56 174 ALA A N 1
ATOM 1246 C CA . ALA A 1 174 ? -5.081 12.082 10.214 1.00 89.56 174 ALA A CA 1
ATOM 1247 C C . ALA A 1 174 ? -5.627 11.644 11.578 1.00 89.56 174 ALA A C 1
ATOM 1249 O O . ALA A 1 174 ? -6.560 10.844 11.633 1.00 89.56 174 ALA A O 1
ATOM 1250 N N . ALA A 1 175 ? -5.129 12.199 12.686 1.00 89.81 175 ALA A N 1
ATOM 1251 C CA . ALA A 1 175 ? -5.595 11.817 14.017 1.00 89.81 175 ALA A CA 1
ATOM 1252 C C . ALA A 1 175 ? -7.088 12.124 14.238 1.00 89.81 175 ALA A C 1
ATOM 1254 O O . ALA A 1 175 ? -7.797 11.313 14.845 1.00 89.81 175 ALA A O 1
ATOM 1255 N N . ARG A 1 176 ? -7.588 13.258 13.723 1.00 88.69 176 ARG A N 1
ATOM 1256 C CA . ARG A 1 176 ? -9.016 13.611 13.777 1.00 88.69 176 ARG A CA 1
ATOM 1257 C C . ARG A 1 176 ? -9.873 12.636 12.984 1.00 88.69 176 ARG A C 1
ATOM 1259 O O . ARG A 1 176 ? -10.862 12.150 13.530 1.00 88.69 176 ARG A O 1
ATOM 1266 N N . LEU A 1 177 ? -9.495 12.324 11.742 1.00 87.88 177 LEU A N 1
ATOM 1267 C CA . LEU A 1 177 ? -10.228 11.364 10.918 1.00 87.88 177 LEU A CA 1
ATOM 1268 C C . LEU A 1 177 ? -10.250 9.985 11.576 1.00 87.88 177 LEU A C 1
ATOM 1270 O O . LEU A 1 177 ? -11.319 9.401 11.715 1.00 87.88 177 LEU A O 1
ATOM 1274 N N . LEU A 1 178 ? -9.092 9.489 12.013 1.00 89.62 178 LEU A N 1
ATOM 1275 C CA . LEU A 1 178 ? -8.960 8.188 12.667 1.00 89.62 178 LEU A CA 1
ATOM 1276 C C . LEU A 1 178 ? -9.813 8.127 13.947 1.00 89.62 178 LEU A C 1
ATOM 1278 O O . LEU A 1 178 ? -10.571 7.180 14.146 1.00 89.62 178 LEU A O 1
ATOM 1282 N N . THR A 1 179 ? -9.781 9.169 14.783 1.00 87.19 179 THR A N 1
ATOM 1283 C CA . THR A 1 179 ? -10.639 9.245 15.979 1.00 87.19 179 THR A CA 1
ATOM 1284 C C . THR A 1 179 ? -12.126 9.242 15.603 1.00 87.19 179 THR A C 1
ATOM 1286 O O . THR A 1 179 ? -12.905 8.489 16.183 1.00 87.19 179 THR A O 1
ATOM 1289 N N . ALA A 1 180 ? -12.529 10.043 14.612 1.00 83.44 180 ALA A N 1
ATOM 1290 C CA . ALA A 1 180 ? -13.917 10.128 14.156 1.00 83.44 180 ALA A CA 1
ATOM 1291 C C . ALA A 1 180 ? -14.407 8.843 13.462 1.00 83.44 180 ALA A C 1
ATOM 1293 O O . ALA A 1 180 ? -15.604 8.560 13.466 1.00 83.44 180 ALA A O 1
ATOM 1294 N N . ALA A 1 181 ? -13.494 8.071 12.868 1.00 82.88 181 ALA A N 1
ATOM 1295 C CA . ALA A 1 181 ? -13.758 6.769 12.267 1.00 82.88 181 ALA A CA 1
ATOM 1296 C C . ALA A 1 181 ? -13.790 5.638 13.306 1.00 82.88 181 ALA A C 1
ATOM 1298 O O . ALA A 1 181 ? -13.805 4.472 12.928 1.00 82.88 181 ALA A O 1
ATOM 1299 N N . ASP A 1 182 ? -13.778 5.968 14.602 1.00 76.44 182 ASP A N 1
ATOM 1300 C CA . ASP A 1 182 ? -13.732 5.006 15.701 1.00 76.44 182 ASP A CA 1
ATOM 1301 C C . ASP A 1 182 ? -12.655 3.930 15.475 1.00 76.44 182 ASP A C 1
ATOM 1303 O O . ASP A 1 182 ? -12.884 2.726 15.606 1.00 76.44 182 ASP A O 1
ATOM 1307 N N . VAL A 1 183 ? -11.439 4.385 15.137 1.00 70.44 183 VAL A N 1
ATOM 1308 C CA . VAL A 1 183 ? -10.246 3.549 14.889 1.00 70.44 183 VAL A CA 1
ATOM 1309 C C . VAL A 1 183 ? -9.908 2.613 16.058 1.00 70.44 183 VAL A C 1
ATOM 1311 O O . VAL A 1 183 ? -9.036 1.761 15.927 1.00 70.44 183 VAL A O 1
ATOM 1314 N N . ARG A 1 184 ? -10.607 2.707 17.198 1.00 70.81 184 ARG A N 1
ATOM 1315 C CA . ARG A 1 184 ? -10.466 1.786 18.330 1.00 70.81 184 ARG A CA 1
ATOM 1316 C C . ARG A 1 184 ? -10.628 0.324 17.929 1.00 70.81 184 ARG A C 1
ATOM 1318 O O . ARG A 1 184 ? -10.081 -0.509 18.639 1.00 70.81 184 ARG A O 1
ATOM 1325 N N . ASP A 1 185 ? -11.321 0.025 16.835 1.00 77.44 185 ASP A N 1
ATOM 1326 C CA . ASP A 1 185 ? -11.463 -1.339 16.313 1.00 77.44 185 ASP A CA 1
ATOM 1327 C C . ASP A 1 185 ? -10.484 -1.673 15.171 1.00 77.44 185 ASP A C 1
ATOM 1329 O O . ASP A 1 185 ? -10.416 -2.822 14.737 1.00 77.44 185 ASP A O 1
ATOM 1333 N N . ALA A 1 186 ? -9.712 -0.697 14.690 1.00 85.12 186 ALA A N 1
ATOM 1334 C CA . ALA A 1 186 ? -8.667 -0.905 13.699 1.00 85.12 186 ALA A CA 1
ATOM 1335 C C . ALA A 1 186 ? -7.331 -1.280 14.359 1.00 85.12 186 ALA A C 1
ATOM 1337 O O . ALA A 1 186 ? -7.074 -1.023 15.545 1.00 85.12 186 ALA A O 1
ATOM 1338 N N . ALA A 1 187 ? -6.454 -1.851 13.537 1.00 88.81 187 ALA A N 1
ATOM 1339 C CA . ALA A 1 187 ? -5.079 -2.165 13.891 1.00 88.81 187 ALA A CA 1
ATOM 1340 C C . ALA A 1 187 ? -4.206 -0.909 13.997 1.00 88.81 187 ALA A C 1
ATOM 1342 O O . ALA A 1 187 ? -3.295 -0.845 14.819 1.00 88.81 187 ALA A O 1
ATOM 1343 N N . GLY A 1 188 ? -4.474 0.097 13.165 1.00 91.12 188 GLY A N 1
ATOM 1344 C CA . GLY A 1 188 ? -3.669 1.308 13.068 1.00 91.12 188 GLY A CA 1
ATOM 1345 C C . GLY A 1 188 ? -3.892 2.028 11.744 1.00 91.12 188 GLY A C 1
ATOM 1346 O O . GLY A 1 188 ? -5.019 2.101 11.251 1.00 91.12 188 GLY A O 1
ATOM 1347 N N . PHE A 1 189 ? -2.816 2.547 11.163 1.00 93.44 189 PHE A N 1
ATOM 1348 C CA . PHE A 1 189 ? -2.864 3.370 9.960 1.00 93.44 189 PHE A CA 1
ATOM 1349 C C . PHE A 1 189 ? -1.669 3.112 9.041 1.00 93.44 189 PHE A C 1
ATOM 1351 O O . PHE A 1 189 ? -0.610 2.663 9.483 1.00 93.44 189 PHE A O 1
ATOM 1358 N N . ALA A 1 190 ? -1.849 3.417 7.759 1.00 95.19 190 ALA A N 1
ATOM 1359 C CA . ALA A 1 190 ? -0.788 3.383 6.766 1.00 95.19 190 ALA A CA 1
ATOM 1360 C C . ALA A 1 190 ? -0.377 4.797 6.330 1.00 95.19 190 ALA A C 1
ATOM 1362 O O . ALA A 1 190 ? -1.203 5.710 6.286 1.00 95.19 190 ALA A O 1
ATOM 1363 N N . LEU A 1 191 ? 0.902 4.965 6.007 1.00 95.56 191 LEU A N 1
ATOM 1364 C CA . LEU A 1 191 ? 1.474 6.183 5.442 1.00 95.56 191 LEU A CA 1
ATOM 1365 C C . LEU A 1 191 ? 2.248 5.861 4.167 1.00 95.56 191 LEU A C 1
ATOM 1367 O O . LEU A 1 191 ? 2.706 4.739 3.960 1.00 95.56 191 LEU A O 1
ATOM 1371 N N . ASN A 1 192 ? 2.474 6.898 3.367 1.00 96.06 192 ASN A N 1
ATOM 1372 C CA . ASN A 1 192 ? 3.280 6.869 2.152 1.00 96.06 192 ASN A CA 1
ATOM 1373 C C . ASN A 1 192 ? 2.735 6.019 0.992 1.00 96.06 192 ASN A C 1
ATOM 1375 O O . ASN A 1 192 ? 3.473 5.812 0.031 1.00 96.06 192 ASN A O 1
ATOM 1379 N N . VAL A 1 193 ? 1.491 5.533 1.050 1.00 96.31 193 VAL A N 1
ATOM 1380 C CA . VAL A 1 193 ? 0.905 4.661 0.018 1.00 96.31 193 VAL A CA 1
ATOM 1381 C C . VAL A 1 193 ? 0.965 5.348 -1.341 1.00 96.31 193 VAL A C 1
ATOM 1383 O O . VAL A 1 193 ? 0.343 6.389 -1.555 1.00 96.31 193 VAL A O 1
ATOM 1386 N N . GLY A 1 194 ? 1.755 4.790 -2.257 1.00 94.94 194 GLY A N 1
ATOM 1387 C CA . GLY A 1 194 ? 1.979 5.388 -3.572 1.00 94.94 194 GLY A CA 1
ATOM 1388 C C . GLY A 1 194 ? 2.689 6.746 -3.510 1.00 94.94 194 GLY A C 1
ATOM 1389 O O . GLY A 1 194 ? 2.502 7.584 -4.390 1.00 94.94 194 GLY A O 1
ATOM 1390 N N . ARG A 1 195 ? 3.518 6.999 -2.493 1.00 95.25 195 ARG A N 1
ATOM 1391 C CA . ARG A 1 195 ? 4.296 8.238 -2.307 1.00 95.25 195 ARG A CA 1
ATOM 1392 C C . ARG A 1 195 ? 5.794 7.924 -2.134 1.00 95.25 195 ARG A C 1
ATOM 1394 O O . ARG A 1 195 ? 6.244 6.830 -2.471 1.00 95.25 195 ARG A O 1
ATOM 1401 N N . TYR A 1 196 ? 6.571 8.929 -1.720 1.00 96.44 196 TYR A N 1
ATOM 1402 C CA . TYR A 1 196 ? 8.041 8.949 -1.793 1.00 96.44 196 TYR A CA 1
ATOM 1403 C C . TYR A 1 196 ? 8.724 9.565 -0.558 1.00 96.44 196 TYR A C 1
ATOM 1405 O O . TYR A 1 196 ? 9.880 9.964 -0.625 1.00 96.44 196 TYR A O 1
ATOM 1413 N N . ALA A 1 197 ? 8.010 9.733 0.557 1.00 94.94 197 ALA A N 1
ATOM 1414 C CA . ALA A 1 197 ? 8.608 10.271 1.776 1.00 94.94 197 ALA A CA 1
ATOM 1415 C C . ALA A 1 197 ? 9.689 9.339 2.330 1.00 94.94 197 ALA A C 1
ATOM 1417 O O . ALA A 1 197 ? 9.456 8.137 2.422 1.00 94.94 197 ALA A O 1
ATOM 1418 N N . ASP A 1 198 ? 10.824 9.905 2.736 1.00 92.44 198 ASP A N 1
ATOM 1419 C CA . ASP A 1 198 ? 11.883 9.190 3.445 1.00 92.44 198 ASP A CA 1
ATOM 1420 C C . ASP A 1 198 ? 11.424 8.723 4.840 1.00 92.44 198 ASP A C 1
ATOM 1422 O O . ASP A 1 198 ? 10.433 9.204 5.404 1.00 92.44 198 ASP A O 1
ATOM 1426 N N . ASP A 1 199 ? 12.169 7.780 5.418 1.00 90.94 199 ASP A N 1
ATOM 1427 C CA . ASP A 1 199 ? 11.839 7.184 6.716 1.00 90.94 199 ASP A CA 1
ATOM 1428 C C . ASP A 1 199 ? 11.853 8.192 7.877 1.00 90.94 199 ASP A C 1
ATOM 1430 O O . ASP A 1 199 ? 11.079 8.029 8.824 1.00 90.94 199 ASP A O 1
ATOM 1434 N N . GLY A 1 200 ? 12.689 9.234 7.824 1.00 91.94 200 GLY A N 1
ATOM 1435 C CA . GLY A 1 200 ? 12.764 10.257 8.867 1.00 91.94 200 GLY A CA 1
ATOM 1436 C C . GLY A 1 200 ? 11.473 11.068 8.937 1.00 91.94 200 GLY A C 1
ATOM 1437 O O . GLY A 1 200 ? 10.839 11.153 9.995 1.00 91.94 200 GLY A O 1
ATOM 1438 N N . ARG A 1 201 ? 11.018 11.585 7.788 1.00 92.75 201 ARG A N 1
ATOM 1439 C CA . ARG A 1 201 ? 9.740 12.306 7.680 1.00 92.75 201 ARG A CA 1
ATOM 1440 C C . ARG A 1 201 ? 8.550 11.427 8.059 1.00 92.75 201 ARG A C 1
ATOM 1442 O O . ARG A 1 201 ? 7.638 11.891 8.752 1.00 92.75 201 ARG A O 1
ATOM 1449 N N . LEU A 1 202 ? 8.545 10.167 7.624 1.00 93.88 202 LEU A N 1
ATOM 1450 C CA . LEU A 1 202 ? 7.472 9.227 7.954 1.00 93.88 202 LEU A CA 1
ATOM 1451 C C . LEU A 1 202 ? 7.426 8.895 9.444 1.00 93.88 202 LEU A C 1
ATOM 1453 O O . LEU A 1 202 ? 6.344 8.907 10.029 1.00 93.88 202 LEU A O 1
ATOM 1457 N N . THR A 1 203 ? 8.578 8.665 10.073 1.00 93.38 203 THR A N 1
ATOM 1458 C CA . THR A 1 203 ? 8.667 8.376 11.511 1.00 93.38 203 THR A CA 1
ATOM 1459 C C . THR A 1 203 ? 8.144 9.545 12.337 1.00 93.38 203 THR A C 1
ATOM 1461 O O . THR A 1 203 ? 7.251 9.347 13.159 1.00 93.38 203 THR A O 1
ATOM 1464 N N . ALA A 1 204 ? 8.595 10.772 12.053 1.00 93.88 204 ALA A N 1
ATOM 1465 C CA . ALA A 1 204 ? 8.110 11.966 12.744 1.00 93.88 204 ALA A CA 1
ATOM 1466 C C . ALA A 1 204 ? 6.589 12.155 12.578 1.00 93.88 204 ALA A C 1
ATOM 1468 O O . ALA A 1 204 ? 5.879 12.457 13.539 1.00 93.88 204 ALA A O 1
ATOM 1469 N N . THR A 1 205 ? 6.067 11.922 11.368 1.00 94.56 205 THR A N 1
ATOM 1470 C CA . THR A 1 205 ? 4.623 11.987 11.085 1.00 94.56 205 THR A CA 1
ATOM 1471 C C . THR A 1 205 ? 3.851 10.923 11.870 1.00 94.56 205 THR A C 1
ATOM 1473 O O . THR A 1 205 ? 2.822 11.226 12.476 1.00 94.56 205 THR A O 1
ATOM 1476 N N . ALA A 1 206 ? 4.342 9.684 11.903 1.00 94.25 206 ALA A N 1
ATOM 1477 C CA . ALA A 1 206 ? 3.700 8.589 12.618 1.00 94.25 206 ALA A CA 1
ATOM 1478 C C . ALA A 1 206 ? 3.683 8.818 14.134 1.00 94.25 206 ALA A C 1
ATOM 1480 O O . ALA A 1 206 ? 2.635 8.659 14.754 1.00 94.25 206 ALA A O 1
ATOM 1481 N N . GLU A 1 207 ? 4.800 9.243 14.729 1.00 93.50 207 GLU A N 1
ATOM 1482 C CA . GLU A 1 207 ? 4.888 9.565 16.161 1.00 93.50 207 GLU A CA 1
ATOM 1483 C C . GLU A 1 207 ? 3.923 10.693 16.545 1.00 93.50 207 GLU A C 1
ATOM 1485 O O . GLU A 1 207 ? 3.220 10.615 17.556 1.00 93.50 207 GLU A O 1
ATOM 1490 N N . ALA A 1 208 ? 3.819 11.710 15.689 1.00 95.00 208 ALA A N 1
ATOM 1491 C CA . ALA A 1 208 ? 2.885 12.812 15.845 1.00 95.00 208 ALA A CA 1
ATOM 1492 C C . ALA A 1 208 ? 1.414 12.339 15.822 1.00 95.00 208 ALA A C 1
ATOM 1494 O O . ALA A 1 208 ? 0.615 12.803 16.643 1.00 95.00 208 ALA A O 1
ATOM 1495 N N . ILE A 1 209 ? 1.044 11.418 14.925 1.00 93.81 209 ILE A N 1
ATOM 1496 C CA . ILE A 1 209 ? -0.302 10.817 14.876 1.00 93.81 209 ILE A CA 1
ATOM 1497 C C . ILE A 1 209 ? -0.548 9.942 16.111 1.00 93.81 209 ILE A C 1
ATOM 1499 O O . ILE A 1 209 ? -1.574 10.092 16.774 1.00 93.81 209 ILE A O 1
ATOM 1503 N N . LEU A 1 210 ? 0.395 9.061 16.455 1.00 92.25 210 LEU A N 1
ATOM 1504 C CA . LEU A 1 210 ? 0.286 8.142 17.592 1.00 92.25 210 LEU A CA 1
ATOM 1505 C C . LEU A 1 210 ? 0.089 8.882 18.915 1.00 92.25 210 LEU A C 1
ATOM 1507 O O . LEU A 1 210 ? -0.775 8.499 19.699 1.00 92.25 210 LEU A O 1
ATOM 1511 N N . SER A 1 211 ? 0.835 9.967 19.141 1.00 93.31 211 SER A N 1
ATOM 1512 C CA . SER A 1 211 ? 0.687 10.811 20.332 1.00 93.31 211 SER A CA 1
ATOM 1513 C C . SER A 1 211 ? -0.735 11.375 20.456 1.00 93.31 211 SER A C 1
ATOM 1515 O O . SER A 1 211 ? -1.379 11.247 21.498 1.00 93.31 211 SER A O 1
ATOM 1517 N N . ARG A 1 212 ? -1.288 11.901 19.356 1.00 93.75 212 ARG A N 1
ATOM 1518 C CA . ARG A 1 212 ? -2.658 12.440 19.318 1.00 93.75 212 ARG A CA 1
ATOM 1519 C C . ARG A 1 212 ? -3.712 11.362 19.545 1.00 93.75 212 ARG A C 1
ATOM 1521 O O . ARG A 1 212 ? -4.660 11.594 20.291 1.00 93.75 212 ARG A O 1
ATOM 1528 N N . LEU A 1 213 ? -3.541 10.188 18.935 1.00 91.12 213 LEU A N 1
ATOM 1529 C CA . LEU A 1 213 ? -4.435 9.046 19.131 1.00 91.12 213 LEU A CA 1
ATOM 1530 C C . LEU A 1 213 ? -4.389 8.516 20.564 1.00 91.12 213 LEU A C 1
ATOM 1532 O O . LEU A 1 213 ? -5.430 8.137 21.106 1.00 91.12 213 LEU A O 1
ATOM 1536 N N . ALA A 1 214 ? -3.216 8.511 21.197 1.00 91.38 214 ALA A N 1
ATOM 1537 C CA . ALA A 1 214 ? -3.082 8.147 22.601 1.00 91.38 214 ALA A CA 1
ATOM 1538 C C . ALA A 1 214 ? -3.864 9.119 23.492 1.00 91.38 214 ALA A C 1
ATOM 1540 O O . ALA A 1 214 ? -4.605 8.676 24.366 1.00 91.38 214 ALA A O 1
ATOM 1541 N N . THR A 1 215 ? -3.792 10.426 23.225 1.00 91.94 215 THR A N 1
ATOM 1542 C CA . THR A 1 215 ? -4.592 11.429 23.944 1.00 91.94 215 THR A CA 1
ATOM 1543 C C . THR A 1 215 ? -6.094 11.287 23.681 1.00 91.94 215 THR A C 1
ATOM 1545 O O . THR A 1 215 ? -6.879 11.349 24.624 1.00 91.94 215 THR A O 1
ATOM 1548 N N . SER A 1 216 ? -6.518 11.094 22.428 1.00 89.00 216 SER A N 1
ATOM 1549 C CA . SER A 1 216 ? -7.944 11.086 22.070 1.00 89.00 216 SER A CA 1
ATOM 1550 C C . SER A 1 216 ? -8.652 9.768 22.388 1.00 89.00 216 SER A C 1
ATOM 1552 O O . SER A 1 216 ? -9.843 9.762 22.696 1.00 89.00 216 SER A O 1
ATOM 1554 N N . THR A 1 217 ? -7.938 8.642 22.320 1.00 87.25 217 THR A N 1
ATOM 1555 C CA . THR A 1 217 ? -8.529 7.304 22.474 1.00 87.25 217 THR A CA 1
ATOM 1556 C C . THR A 1 217 ? -8.045 6.560 23.717 1.00 87.25 217 THR A C 1
ATOM 1558 O O . THR A 1 217 ? -8.727 5.643 24.173 1.00 87.25 217 THR A O 1
ATOM 1561 N N . GLY A 1 218 ? -6.891 6.915 24.285 1.00 88.81 218 GLY A N 1
ATOM 1562 C CA . GLY A 1 218 ? -6.251 6.164 25.370 1.00 88.81 218 GLY A CA 1
ATOM 1563 C C . GLY A 1 218 ? -5.570 4.859 24.930 1.00 88.81 218 GLY A C 1
ATOM 1564 O O . GLY A 1 218 ? -5.056 4.139 25.781 1.00 88.81 218 GLY A O 1
ATOM 1565 N N . ARG A 1 219 ? -5.563 4.528 23.628 1.00 86.56 219 ARG A N 1
ATOM 1566 C CA . ARG A 1 219 ? -4.823 3.385 23.063 1.00 86.56 219 ARG A CA 1
ATOM 1567 C C . ARG A 1 219 ? -3.438 3.822 22.585 1.00 86.56 219 ARG A C 1
ATOM 1569 O O . ARG A 1 219 ? -3.302 4.856 21.940 1.00 86.56 219 ARG A O 1
ATOM 1576 N N . THR A 1 220 ? -2.427 3.003 22.859 1.00 87.06 220 THR A N 1
ATOM 1577 C CA . THR A 1 220 ? -1.016 3.242 22.491 1.00 87.06 220 THR A CA 1
ATOM 1578 C C . THR A 1 220 ? -0.435 2.141 21.601 1.00 87.06 220 THR A C 1
ATOM 1580 O O . THR A 1 220 ? 0.740 2.175 21.253 1.00 87.06 220 THR A O 1
ATOM 1583 N N . ASP A 1 221 ? -1.256 1.165 21.225 1.00 85.12 221 ASP A N 1
ATOM 1584 C CA . ASP A 1 221 ? -0.883 -0.047 20.496 1.00 85.12 221 ASP A CA 1
ATOM 1585 C C . ASP A 1 221 ? -1.225 0.017 18.999 1.00 85.12 221 ASP A C 1
ATOM 1587 O O . ASP A 1 221 ? -1.167 -1.002 18.311 1.00 85.12 221 ASP A O 1
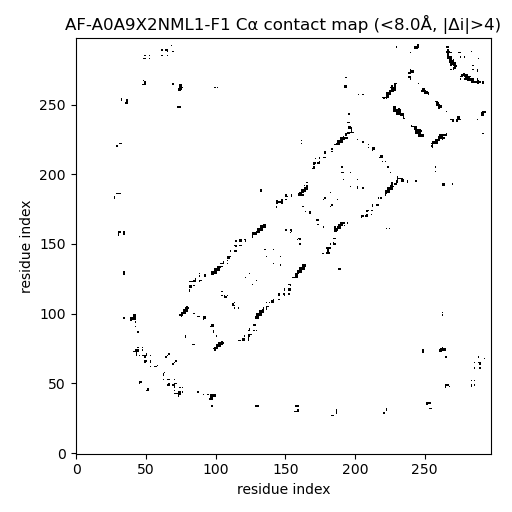ATOM 1591 N N . TYR A 1 222 ? -1.584 1.200 18.485 1.00 88.81 222 TYR A N 1
ATOM 1592 C CA . TYR A 1 222 ? -1.818 1.388 17.056 1.00 88.81 222 TYR A CA 1
ATOM 1593 C C . TYR A 1 222 ? -0.556 1.095 16.248 1.00 88.81 222 TYR A C 1
ATOM 1595 O O . TYR A 1 222 ? 0.559 1.461 16.621 1.00 88.81 222 TYR A O 1
ATOM 1603 N N . LEU A 1 223 ? -0.767 0.462 15.103 1.00 89.94 223 LEU A N 1
ATOM 1604 C CA . LEU A 1 223 ? 0.269 0.031 14.189 1.00 89.94 223 LEU A CA 1
ATOM 1605 C C . LEU A 1 223 ? 0.483 1.054 13.060 1.00 89.94 223 LEU A C 1
ATOM 1607 O O . LEU A 1 223 ? -0.378 1.168 12.188 1.00 89.94 223 LEU A O 1
ATOM 1611 N N . PRO A 1 224 ? 1.607 1.787 13.040 1.00 92.31 224 PRO A N 1
ATOM 1612 C CA . PRO A 1 224 ? 2.024 2.555 11.869 1.00 92.31 224 PRO A CA 1
ATOM 1613 C C . PRO A 1 224 ? 2.681 1.641 10.820 1.00 92.31 224 PRO A C 1
ATOM 1615 O O . PRO A 1 224 ? 3.714 1.026 11.090 1.00 92.31 224 PRO A O 1
ATOM 1618 N N . LEU A 1 225 ? 2.114 1.577 9.613 1.00 94.50 225 LEU A N 1
ATOM 1619 C CA . LEU A 1 225 ? 2.677 0.846 8.470 1.00 94.50 225 LEU A CA 1
ATOM 1620 C C . LEU A 1 225 ? 3.073 1.809 7.343 1.00 94.50 225 LEU A C 1
ATOM 1622 O O . LEU A 1 225 ? 2.261 2.610 6.897 1.00 94.50 225 LEU A O 1
ATOM 1626 N N . PHE A 1 226 ? 4.309 1.744 6.861 1.00 96.12 226 PHE A N 1
ATOM 1627 C CA . PHE A 1 226 ? 4.794 2.601 5.779 1.00 96.12 226 PHE A CA 1
ATOM 1628 C C . PHE A 1 226 ? 4.828 1.829 4.464 1.00 96.12 226 PHE A C 1
ATOM 1630 O O . PHE A 1 226 ? 5.331 0.706 4.426 1.00 96.12 226 PHE A O 1
ATOM 1637 N N . ASP A 1 227 ? 4.344 2.445 3.386 1.00 97.50 227 ASP A N 1
ATOM 1638 C CA . ASP A 1 227 ? 4.662 1.987 2.036 1.00 97.50 227 ASP A CA 1
ATOM 1639 C C . ASP A 1 227 ? 6.117 2.343 1.710 1.00 97.50 227 ASP A C 1
ATOM 1641 O O . ASP A 1 227 ? 6.473 3.511 1.517 1.00 97.50 227 ASP A O 1
ATOM 1645 N N . THR A 1 228 ? 6.969 1.327 1.667 1.00 97.00 228 THR A N 1
ATOM 1646 C CA . THR A 1 228 ? 8.408 1.457 1.403 1.00 97.00 228 THR A CA 1
ATOM 1647 C C . THR A 1 228 ? 8.772 1.146 -0.050 1.00 97.00 228 THR A C 1
ATOM 1649 O O . THR A 1 228 ? 9.950 1.077 -0.409 1.00 97.00 228 THR A O 1
ATOM 1652 N N . ALA A 1 229 ? 7.777 0.981 -0.929 1.00 97.81 229 ALA A N 1
ATOM 1653 C CA . ALA A 1 229 ? 7.987 0.598 -2.326 1.00 97.81 229 ALA A CA 1
ATOM 1654 C C . ALA A 1 229 ? 8.918 1.544 -3.090 1.00 97.81 229 ALA A C 1
ATOM 1656 O O . ALA A 1 229 ? 9.608 1.117 -4.015 1.00 97.81 229 ALA A O 1
ATOM 1657 N N . ARG A 1 230 ? 8.933 2.833 -2.729 1.00 97.50 230 ARG A N 1
ATOM 1658 C CA . ARG A 1 230 ? 9.646 3.887 -3.470 1.00 97.50 230 ARG A CA 1
ATOM 1659 C C . ARG A 1 230 ? 10.335 4.919 -2.565 1.00 97.50 230 ARG A C 1
ATOM 1661 O O . ARG A 1 230 ? 10.542 6.050 -2.993 1.00 97.50 230 ARG A O 1
ATOM 1668 N N . ASN A 1 231 ? 10.659 4.552 -1.320 1.00 95.81 231 ASN A N 1
ATOM 1669 C CA . ASN A 1 231 ? 11.233 5.466 -0.321 1.00 95.81 231 ASN A CA 1
ATOM 1670 C C . ASN A 1 231 ? 12.724 5.247 -0.007 1.00 95.81 231 ASN A C 1
ATOM 1672 O O . ASN A 1 231 ? 13.226 5.780 0.978 1.00 95.81 231 ASN A O 1
ATOM 1676 N N . GLY A 1 232 ? 13.436 4.459 -0.814 1.00 95.81 232 GLY A N 1
ATOM 1677 C CA . GLY A 1 232 ? 14.844 4.125 -0.578 1.00 95.81 232 GLY A CA 1
ATOM 1678 C C . GLY A 1 232 ? 15.824 5.274 -0.832 1.00 95.81 232 GLY A C 1
ATOM 1679 O O . GLY A 1 232 ? 17.013 5.118 -0.583 1.00 95.81 232 GLY A O 1
ATOM 1680 N N . ALA A 1 233 ? 15.346 6.406 -1.348 1.00 94.69 233 ALA A N 1
ATOM 1681 C CA . ALA A 1 233 ? 16.123 7.621 -1.546 1.00 94.69 233 ALA A CA 1
ATOM 1682 C C . ALA A 1 233 ? 15.220 8.845 -1.368 1.00 94.69 233 ALA A C 1
ATOM 1684 O O . ALA A 1 233 ? 14.046 8.811 -1.748 1.00 94.69 233 ALA A O 1
ATOM 1685 N N . GLU A 1 234 ? 15.775 9.924 -0.817 1.00 93.75 234 GLU A N 1
ATOM 1686 C CA . GLU A 1 234 ? 15.085 11.210 -0.734 1.00 93.75 234 GLU A CA 1
ATOM 1687 C C . GLU A 1 234 ? 14.911 11.805 -2.136 1.00 93.75 234 GLU A C 1
ATOM 1689 O O . GLU A 1 234 ? 15.843 11.830 -2.943 1.00 93.75 234 GLU A O 1
ATOM 1694 N N . VAL A 1 235 ? 13.705 12.292 -2.427 1.00 94.69 235 VAL A N 1
ATOM 1695 C CA . VAL A 1 235 ? 13.367 12.910 -3.711 1.00 94.69 235 VAL A CA 1
ATOM 1696 C C . VAL A 1 235 ? 12.464 14.119 -3.535 1.00 94.69 235 VAL A C 1
ATOM 1698 O O . VAL A 1 235 ? 11.712 14.237 -2.565 1.00 94.69 235 VAL A O 1
ATOM 1701 N N . THR A 1 236 ? 12.488 14.997 -4.534 1.00 90.19 236 THR A N 1
ATOM 1702 C CA . THR A 1 236 ? 11.545 16.108 -4.663 1.00 90.19 236 THR A CA 1
ATOM 1703 C C . THR A 1 236 ? 10.488 15.793 -5.724 1.00 90.19 236 THR A C 1
ATOM 1705 O O . THR A 1 236 ? 10.766 15.173 -6.749 1.00 90.19 236 THR A O 1
ATOM 1708 N N . GLY A 1 237 ? 9.248 16.224 -5.478 1.00 89.69 237 GLY A N 1
ATOM 1709 C CA . GLY A 1 237 ? 8.101 15.939 -6.345 1.00 89.69 237 GLY A CA 1
ATOM 1710 C C . GLY A 1 237 ? 7.302 14.697 -5.928 1.00 89.69 237 GLY A C 1
ATOM 1711 O O . GLY A 1 237 ? 7.727 13.902 -5.098 1.00 89.69 237 GLY A O 1
ATOM 1712 N N . GLY A 1 238 ? 6.094 14.562 -6.480 1.00 91.81 238 GLY A N 1
ATOM 1713 C CA . GLY A 1 238 ? 5.128 13.526 -6.080 1.00 91.81 238 GLY A CA 1
ATOM 1714 C C . GLY A 1 238 ? 4.541 12.716 -7.234 1.00 91.81 238 GLY A C 1
ATOM 1715 O O . GLY A 1 238 ? 3.497 12.098 -7.050 1.00 91.81 238 GLY A O 1
ATOM 1716 N N . CYS A 1 239 ? 5.154 12.786 -8.418 1.00 96.50 239 CYS A N 1
ATOM 1717 C CA . CYS A 1 239 ? 4.659 12.146 -9.634 1.00 96.50 239 CYS A CA 1
ATOM 1718 C C . CYS A 1 239 ? 5.846 11.650 -10.474 1.00 96.50 239 CYS A C 1
ATOM 1720 O O . CYS A 1 239 ? 6.518 12.458 -11.119 1.00 96.50 239 CYS A O 1
ATOM 1722 N N . ASN A 1 240 ? 6.140 10.345 -10.406 1.00 97.81 240 ASN A N 1
ATOM 1723 C CA . ASN A 1 240 ? 7.302 9.687 -11.030 1.00 97.81 240 ASN A CA 1
ATOM 1724 C C . ASN A 1 240 ? 8.636 10.482 -10.916 1.00 97.81 240 ASN A C 1
ATOM 1726 O O . ASN A 1 240 ? 9.319 10.672 -11.937 1.00 97.81 240 ASN A O 1
ATOM 1730 N N . PRO A 1 241 ? 9.012 10.996 -9.725 1.00 97.62 241 PRO A N 1
ATOM 1731 C CA . PRO A 1 241 ? 10.192 11.835 -9.562 1.00 97.62 241 PRO A CA 1
ATOM 1732 C C . PRO A 1 241 ? 11.473 11.071 -9.924 1.00 97.62 241 PRO A C 1
ATOM 1734 O O . PRO A 1 241 ? 11.595 9.865 -9.699 1.00 97.62 241 PRO A O 1
ATOM 1737 N N . ALA A 1 242 ? 12.440 11.785 -10.500 1.00 96.56 242 ALA A N 1
ATOM 1738 C CA . ALA A 1 242 ? 13.757 11.229 -10.780 1.00 96.56 242 ALA A CA 1
ATOM 1739 C C . ALA A 1 242 ? 14.503 10.910 -9.475 1.00 96.56 242 ALA A C 1
ATOM 1741 O O . ALA A 1 242 ? 14.316 11.584 -8.466 1.00 96.56 242 ALA A O 1
ATOM 1742 N N . GLY A 1 243 ? 15.365 9.891 -9.503 1.00 95.50 243 GLY A N 1
ATOM 1743 C CA . GLY A 1 243 ? 16.211 9.524 -8.362 1.00 95.50 243 GLY A CA 1
ATOM 1744 C C . GLY A 1 243 ? 15.531 8.677 -7.284 1.00 95.50 243 GLY A C 1
ATOM 1745 O O . GLY A 1 243 ? 16.231 8.175 -6.410 1.00 95.50 243 GLY A O 1
ATOM 1746 N N . ALA A 1 244 ? 14.214 8.452 -7.360 1.00 97.19 244 ALA A N 1
ATOM 1747 C CA . ALA A 1 244 ? 13.519 7.582 -6.414 1.00 97.19 244 ALA A CA 1
ATOM 1748 C C . ALA A 1 244 ? 14.097 6.165 -6.465 1.00 97.19 244 ALA A C 1
ATOM 1750 O O . ALA A 1 244 ? 14.458 5.674 -7.538 1.00 97.19 244 ALA A O 1
ATOM 1751 N N . LYS A 1 245 ? 14.151 5.502 -5.308 1.00 97.69 245 LYS A N 1
ATOM 1752 C CA . LYS A 1 245 ? 14.637 4.127 -5.170 1.00 97.69 245 LYS A CA 1
ATOM 1753 C C . LYS A 1 245 ? 13.672 3.276 -4.360 1.00 97.69 245 LYS A C 1
ATOM 1755 O O . LYS A 1 245 ? 12.940 3.794 -3.520 1.00 97.69 245 LYS A O 1
ATOM 1760 N N . THR A 1 246 ? 13.665 1.968 -4.592 1.00 97.62 246 THR A N 1
ATOM 1761 C CA . THR A 1 246 ? 12.941 1.038 -3.722 1.00 97.62 246 THR A CA 1
ATOM 1762 C C . THR A 1 246 ? 13.560 1.043 -2.331 1.00 97.62 246 THR A C 1
ATOM 1764 O O . THR A 1 246 ? 14.780 0.917 -2.215 1.00 97.62 246 THR A O 1
ATOM 1767 N N . GLY A 1 247 ? 12.738 1.143 -1.290 1.00 95.75 247 GLY A N 1
ATOM 1768 C CA . GLY A 1 247 ? 13.163 0.864 0.079 1.00 95.75 247 GLY A CA 1
ATOM 1769 C C . GLY A 1 247 ? 13.157 -0.636 0.380 1.00 95.75 247 GLY A C 1
ATOM 1770 O O . GLY A 1 247 ? 12.982 -1.474 -0.512 1.00 95.75 247 GLY A O 1
ATOM 1771 N N . ALA A 1 248 ? 13.318 -0.985 1.658 1.00 92.62 248 ALA A N 1
ATOM 1772 C CA . ALA A 1 248 ? 13.203 -2.368 2.118 1.00 92.62 248 ALA A CA 1
ATOM 1773 C C . ALA A 1 248 ? 11.817 -2.940 1.775 1.00 92.62 248 ALA A C 1
ATOM 1775 O O . ALA A 1 248 ? 10.804 -2.300 2.047 1.00 92.62 248 ALA A O 1
ATOM 1776 N N . TRP A 1 249 ? 11.767 -4.134 1.181 1.00 91.06 249 TRP A N 1
ATOM 1777 C CA . TRP A 1 249 ? 10.507 -4.810 0.828 1.00 91.06 249 TRP A CA 1
ATOM 1778 C C . TRP A 1 249 ? 9.714 -5.262 2.055 1.00 91.06 249 TRP A C 1
ATOM 1780 O O . TRP A 1 249 ? 8.485 -5.278 2.027 1.00 91.06 249 TRP A O 1
ATOM 1790 N N . GLU A 1 250 ? 10.421 -5.554 3.141 1.00 90.62 250 GLU A N 1
ATOM 1791 C CA . GLU A 1 250 ? 9.853 -5.834 4.448 1.00 90.62 250 GLU A CA 1
ATOM 1792 C C . GLU A 1 250 ? 10.748 -5.234 5.535 1.00 90.62 250 GLU A C 1
ATOM 1794 O O . GLU A 1 250 ? 11.974 -5.366 5.509 1.00 90.62 250 GLU A O 1
ATOM 1799 N N . ARG A 1 251 ? 10.112 -4.567 6.496 1.00 89.44 251 ARG A N 1
ATOM 1800 C CA . ARG A 1 251 ? 10.707 -4.108 7.748 1.00 89.44 251 ARG A CA 1
ATOM 1801 C C . ARG A 1 251 ? 9.698 -4.344 8.858 1.00 89.44 251 ARG A C 1
ATOM 1803 O O . ARG A 1 251 ? 8.793 -3.530 9.044 1.00 89.44 251 ARG A O 1
ATOM 1810 N N . ILE A 1 252 ? 9.863 -5.448 9.578 1.00 86.94 252 ILE A N 1
ATOM 1811 C CA . ILE A 1 252 ? 9.044 -5.763 10.744 1.00 86.94 252 ILE A CA 1
ATOM 1812 C C . ILE A 1 252 ? 9.867 -5.557 12.020 1.00 86.94 252 ILE A C 1
ATOM 1814 O O . ILE A 1 252 ? 10.936 -6.138 12.183 1.00 86.94 252 ILE A O 1
ATOM 1818 N N . ASP A 1 253 ? 9.369 -4.711 12.914 1.00 81.88 253 ASP A N 1
ATOM 1819 C CA . ASP A 1 253 ? 9.938 -4.375 14.228 1.00 81.88 253 ASP A CA 1
ATOM 1820 C C . ASP A 1 253 ? 8.848 -4.557 15.295 1.00 81.88 253 ASP A C 1
ATOM 1822 O O . ASP A 1 253 ? 7.703 -4.797 14.946 1.00 81.88 253 ASP A O 1
ATOM 1826 N N . ARG A 1 254 ? 9.146 -4.422 16.589 1.00 74.00 254 ARG A N 1
ATOM 1827 C CA . ARG A 1 254 ? 8.205 -4.559 17.714 1.00 74.00 254 ARG A CA 1
ATOM 1828 C C . ARG A 1 254 ? 6.959 -3.661 17.616 1.00 74.00 254 ARG A C 1
ATOM 1830 O O . ARG A 1 254 ? 6.958 -2.613 16.970 1.00 74.00 254 ARG A O 1
ATOM 1837 N N . ALA A 1 255 ? 5.909 -4.037 18.350 1.00 67.62 255 ALA A N 1
ATOM 1838 C CA . ALA A 1 255 ? 4.643 -3.303 18.393 1.00 67.62 255 ALA A CA 1
ATOM 1839 C C . ALA A 1 255 ? 4.839 -1.820 18.748 1.00 67.62 255 ALA A C 1
ATOM 1841 O O . ALA A 1 255 ? 5.670 -1.475 19.591 1.00 67.62 255 ALA A O 1
ATOM 1842 N N . GLY A 1 256 ? 4.066 -0.945 18.099 1.00 66.75 256 GLY A N 1
ATOM 1843 C CA . GLY A 1 256 ? 4.143 0.508 18.280 1.00 66.75 256 GLY A CA 1
ATOM 1844 C C . GLY A 1 256 ? 5.327 1.186 17.579 1.00 66.75 256 GLY A C 1
ATOM 1845 O O . GLY A 1 256 ? 5.435 2.410 17.631 1.00 66.75 256 GLY A O 1
ATOM 1846 N N . LYS A 1 257 ? 6.212 0.434 16.906 1.00 80.31 257 LYS A N 1
ATOM 1847 C CA . LYS A 1 257 ? 7.222 0.994 15.997 1.00 80.31 257 LYS A CA 1
ATOM 1848 C C . LYS A 1 257 ? 6.732 0.996 14.545 1.00 80.31 257 LYS A C 1
ATOM 1850 O O . LYS A 1 257 ? 5.939 0.124 14.185 1.00 80.31 257 LYS A O 1
ATOM 1855 N N . PRO A 1 258 ? 7.186 1.955 13.716 1.00 85.06 258 PRO A N 1
ATOM 1856 C CA . PRO A 1 258 ? 6.976 1.927 12.275 1.00 85.06 258 PRO A CA 1
ATOM 1857 C C . PRO A 1 258 ? 7.381 0.613 11.620 1.00 85.06 258 PRO A C 1
ATOM 1859 O O . PRO A 1 258 ? 8.534 0.195 11.695 1.00 85.06 258 PRO A O 1
ATOM 1862 N N . GLN A 1 259 ? 6.427 0.001 10.934 1.00 92.00 259 GLN A N 1
ATOM 1863 C CA . GLN A 1 259 ? 6.643 -1.151 10.066 1.00 92.00 259 GLN A CA 1
ATOM 1864 C C . GLN A 1 259 ? 6.782 -0.678 8.616 1.00 92.00 259 GLN A C 1
ATOM 1866 O O . GLN A 1 259 ? 6.345 0.422 8.280 1.00 92.00 259 GLN A O 1
ATOM 1871 N N . GLY A 1 260 ? 7.360 -1.495 7.742 1.00 94.19 260 GLY A N 1
ATOM 1872 C CA . GLY A 1 260 ? 7.485 -1.203 6.314 1.00 94.19 260 GLY A CA 1
ATOM 1873 C C . GLY A 1 260 ? 7.114 -2.407 5.461 1.00 94.19 260 GLY A C 1
ATOM 1874 O O . GLY A 1 260 ? 7.618 -3.503 5.698 1.00 94.19 260 GLY A O 1
ATOM 1875 N N . LEU A 1 261 ? 6.247 -2.196 4.476 1.00 96.44 261 LEU A N 1
ATOM 1876 C CA . LEU A 1 261 ? 5.919 -3.163 3.429 1.00 96.44 261 LEU A CA 1
ATOM 1877 C C . LEU A 1 261 ? 5.786 -2.422 2.104 1.00 96.44 261 LEU A C 1
ATOM 1879 O O . LEU A 1 261 ? 5.473 -1.233 2.076 1.00 96.44 261 LEU A O 1
ATOM 1883 N N . TRP A 1 262 ? 5.939 -3.123 0.988 1.00 97.81 262 TRP A N 1
ATOM 1884 C CA . TRP A 1 262 ? 5.517 -2.570 -0.296 1.00 97.81 262 TRP A CA 1
ATOM 1885 C C . TRP A 1 262 ? 3.991 -2.617 -0.399 1.00 97.81 262 TRP A C 1
ATOM 1887 O O . TRP A 1 262 ? 3.395 -3.683 -0.549 1.00 97.81 262 TRP A O 1
ATOM 1897 N N . LEU A 1 263 ? 3.345 -1.455 -0.311 1.00 97.56 263 LEU A N 1
ATOM 1898 C CA . LEU A 1 263 ? 1.896 -1.323 -0.515 1.00 97.56 263 LEU A CA 1
ATOM 1899 C C . LEU A 1 263 ? 1.557 -0.936 -1.958 1.00 97.56 263 LEU A C 1
ATOM 1901 O O . LEU A 1 263 ? 0.432 -1.133 -2.408 1.00 97.56 263 LEU A O 1
ATOM 1905 N N . THR A 1 264 ? 2.559 -0.476 -2.702 1.00 96.06 264 THR A N 1
ATOM 1906 C CA . THR A 1 264 ? 2.516 -0.277 -4.150 1.00 96.06 264 THR A CA 1
ATOM 1907 C C . THR A 1 264 ? 3.525 -1.210 -4.813 1.00 96.06 264 THR A C 1
ATOM 1909 O O . THR A 1 264 ? 4.610 -1.426 -4.284 1.00 96.06 264 THR A O 1
ATOM 1912 N N . THR A 1 265 ? 3.225 -1.757 -5.993 1.00 98.00 265 THR A N 1
ATOM 1913 C CA . THR A 1 265 ? 4.247 -2.462 -6.787 1.00 98.00 265 THR A CA 1
ATOM 1914 C C . THR A 1 265 ? 5.233 -1.442 -7.381 1.00 98.00 265 THR A C 1
ATOM 1916 O O . THR A 1 265 ? 4.801 -0.567 -8.135 1.00 98.00 265 THR A O 1
ATOM 1919 N N . PRO A 1 266 ? 6.547 -1.514 -7.088 1.00 98.38 266 PRO A N 1
ATOM 1920 C CA . PRO A 1 266 ? 7.529 -0.641 -7.730 1.00 98.38 266 PRO A CA 1
ATOM 1921 C C . PRO A 1 266 ? 7.473 -0.762 -9.255 1.00 98.38 266 PRO A C 1
ATOM 1923 O O . PRO A 1 266 ? 7.429 -1.869 -9.783 1.00 98.38 266 PRO A O 1
ATOM 1926 N N . GLY A 1 267 ? 7.464 0.371 -9.959 1.00 97.94 267 GLY A N 1
ATOM 1927 C CA . GLY A 1 267 ? 7.249 0.433 -11.411 1.00 97.94 267 GLY A CA 1
ATOM 1928 C C . GLY A 1 267 ? 5.821 0.792 -11.821 1.00 97.94 267 GLY A C 1
ATOM 1929 O O . GLY A 1 267 ? 5.606 1.206 -12.956 1.00 97.94 267 GLY A O 1
ATOM 1930 N N . THR A 1 268 ? 4.849 0.719 -10.907 1.00 98.00 268 THR A N 1
ATOM 1931 C CA . THR A 1 268 ? 3.518 1.290 -11.143 1.00 98.00 268 THR A CA 1
ATOM 1932 C C . THR A 1 268 ? 3.616 2.813 -11.231 1.00 98.00 268 THR A C 1
ATOM 1934 O O . THR A 1 268 ? 4.106 3.471 -10.307 1.00 98.00 268 THR A O 1
ATOM 1937 N N . SER A 1 269 ? 3.160 3.370 -12.350 1.00 97.94 269 SER A N 1
ATOM 1938 C CA . SER A 1 269 ? 3.247 4.794 -12.651 1.00 97.94 269 SER A CA 1
ATOM 1939 C C . SER A 1 269 ? 2.175 5.620 -11.937 1.00 97.94 269 SER A C 1
ATOM 1941 O O . SER A 1 269 ? 1.014 5.217 -11.820 1.00 97.94 269 SER A O 1
ATOM 1943 N N . ASP A 1 270 ? 2.542 6.837 -11.537 1.00 97.19 270 ASP A N 1
ATOM 1944 C CA . ASP A 1 270 ? 1.611 7.826 -10.992 1.00 97.19 270 ASP A CA 1
ATOM 1945 C C . ASP A 1 270 ? 0.802 8.561 -12.080 1.00 97.19 270 ASP A C 1
ATOM 1947 O O . ASP A 1 270 ? -0.105 9.325 -11.749 1.00 97.19 270 ASP A O 1
ATOM 1951 N N . GLY A 1 271 ? 1.100 8.359 -13.368 1.00 97.19 271 GLY A N 1
ATOM 1952 C CA . GLY A 1 271 ? 0.509 9.100 -14.489 1.00 97.19 271 GLY A CA 1
ATOM 1953 C C . GLY A 1 271 ? 1.551 9.685 -15.449 1.00 97.19 271 GLY A C 1
ATOM 1954 O O . GLY A 1 271 ? 2.739 9.448 -15.249 1.00 97.19 271 GLY A O 1
ATOM 1955 N N . PRO A 1 272 ? 1.122 10.460 -16.463 1.00 97.12 272 PRO A N 1
ATOM 1956 C CA . PRO A 1 272 ? 1.996 11.009 -17.505 1.00 97.12 272 PRO A CA 1
ATOM 1957 C C . PRO A 1 272 ? 2.801 12.206 -16.976 1.00 97.12 272 PRO A C 1
ATOM 1959 O O . PRO A 1 272 ? 2.470 13.368 -17.213 1.00 97.12 272 PRO A O 1
ATOM 1962 N N . CYS A 1 273 ? 3.832 11.936 -16.179 1.00 97.44 273 CYS A N 1
ATOM 1963 C CA . CYS A 1 273 ? 4.586 12.951 -15.445 1.00 97.44 273 CYS A CA 1
ATOM 1964 C C . CYS A 1 273 ? 6.005 12.488 -15.098 1.00 97.44 273 CYS A C 1
ATOM 1966 O O . CYS A 1 273 ? 6.331 11.299 -15.177 1.00 97.44 273 CYS A O 1
ATOM 1968 N N . GLY A 1 274 ? 6.839 13.437 -14.662 1.00 96.75 274 GLY A N 1
ATOM 1969 C CA . GLY A 1 274 ? 8.184 13.162 -14.164 1.00 96.75 274 GLY A CA 1
ATOM 1970 C C . GLY A 1 274 ? 9.028 12.410 -15.191 1.00 96.75 274 GLY A C 1
ATOM 1971 O O . GLY A 1 274 ? 9.124 12.815 -16.347 1.00 96.75 274 GLY A O 1
ATOM 1972 N N . THR A 1 275 ? 9.623 11.296 -14.770 1.00 96.81 275 THR A N 1
ATOM 1973 C CA . THR A 1 275 ? 10.460 10.446 -15.634 1.00 96.81 275 THR A CA 1
ATOM 1974 C C . THR A 1 275 ? 9.676 9.492 -16.541 1.00 96.81 275 THR A C 1
ATOM 1976 O O . THR A 1 275 ? 10.293 8.759 -17.310 1.00 96.81 275 THR A O 1
ATOM 1979 N N . ALA A 1 276 ? 8.342 9.502 -16.487 1.00 96.69 276 ALA A N 1
ATOM 1980 C CA . ALA A 1 276 ? 7.481 8.738 -17.390 1.00 96.69 276 ALA A CA 1
ATOM 1981 C C . ALA A 1 276 ? 6.343 9.622 -17.933 1.00 96.69 276 ALA A C 1
ATOM 1983 O O . ALA A 1 276 ? 5.181 9.465 -17.567 1.00 96.69 276 ALA A O 1
ATOM 1984 N N . PRO A 1 277 ? 6.645 10.593 -18.810 1.00 96.56 277 PRO A N 1
ATOM 1985 C CA . PRO A 1 277 ? 5.627 11.480 -19.375 1.00 96.56 277 PRO A CA 1
ATOM 1986 C C . PRO A 1 277 ? 4.626 10.761 -20.299 1.00 96.56 277 PRO A C 1
ATOM 1988 O O . PRO A 1 277 ? 3.569 11.312 -20.583 1.00 96.56 277 PRO A O 1
ATOM 1991 N N . GLY A 1 278 ? 4.949 9.556 -20.782 1.00 95.50 278 GLY A N 1
ATOM 1992 C CA . GLY A 1 278 ? 4.097 8.776 -21.688 1.00 95.50 278 GLY A CA 1
ATOM 1993 C C . GLY A 1 278 ? 3.225 7.708 -21.018 1.00 95.50 278 GLY A C 1
ATOM 1994 O O . GLY A 1 278 ? 2.417 7.088 -21.707 1.00 95.50 278 GLY A O 1
ATOM 1995 N N . SER A 1 279 ? 3.382 7.469 -19.715 1.00 96.75 279 SER A N 1
ATOM 1996 C CA . SER A 1 279 ? 2.676 6.398 -19.003 1.00 96.75 279 SER A CA 1
ATOM 1997 C C . SER A 1 279 ? 1.295 6.833 -18.510 1.00 96.75 279 SER A C 1
ATOM 1999 O O . SER A 1 279 ? 0.973 8.020 -18.402 1.00 96.75 279 SER A O 1
ATOM 2001 N N . ARG A 1 280 ? 0.452 5.859 -18.158 1.00 97.25 280 ARG A N 1
ATOM 2002 C CA . ARG A 1 280 ? -0.842 6.102 -17.503 1.00 97.25 280 ARG A CA 1
ATOM 2003 C C . ARG A 1 280 ? -0.768 5.789 -16.016 1.00 97.25 280 ARG A C 1
ATOM 2005 O O . ARG A 1 280 ? 0.017 4.960 -15.567 1.00 97.25 280 ARG A O 1
ATOM 2012 N N . ARG A 1 281 ? -1.638 6.423 -15.229 1.00 94.69 281 ARG A N 1
ATOM 2013 C CA . ARG A 1 281 ? -1.739 6.129 -13.795 1.00 94.69 281 ARG A CA 1
ATOM 2014 C C . ARG A 1 281 ? -2.119 4.660 -13.603 1.00 94.69 281 ARG A C 1
ATOM 2016 O O . ARG A 1 281 ? -3.095 4.204 -14.192 1.00 94.69 281 ARG A O 1
ATOM 2023 N N . GLY A 1 282 ? -1.372 3.952 -12.762 1.00 94.75 282 GLY A N 1
ATOM 2024 C CA . GLY A 1 282 ? -1.597 2.536 -12.465 1.00 94.75 282 GLY A CA 1
ATOM 2025 C C . GLY A 1 282 ? -0.996 1.565 -1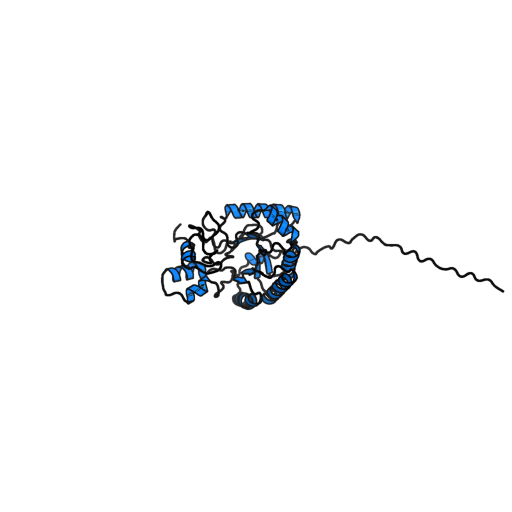3.487 1.00 94.75 282 GLY A C 1
ATOM 2026 O O . GLY A 1 282 ? -0.993 0.362 -13.239 1.00 94.75 282 GLY A O 1
ATOM 2027 N N . GLU A 1 283 ? -0.467 2.055 -14.609 1.00 96.75 283 GLU A N 1
ATOM 2028 C CA . GLU A 1 283 ? 0.255 1.228 -15.576 1.00 96.75 283 GLU A CA 1
ATOM 2029 C C . GLU A 1 283 ? 1.617 0.818 -15.013 1.00 96.75 283 GLU A C 1
ATOM 2031 O O . GLU A 1 283 ? 2.293 1.617 -14.363 1.00 96.75 283 GLU A O 1
ATOM 2036 N N . PHE A 1 284 ? 2.031 -0.423 -15.270 1.00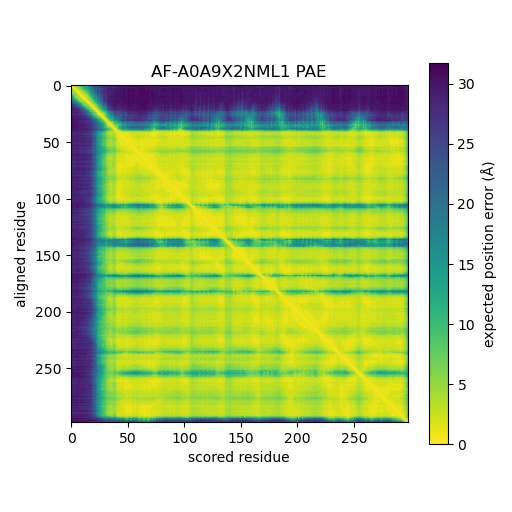 98.12 284 PHE A N 1
ATOM 2037 C CA . PHE A 1 284 ? 3.393 -0.851 -14.981 1.00 98.12 284 PHE A CA 1
ATOM 2038 C C . PHE A 1 284 ? 4.329 -0.391 -16.098 1.00 98.12 284 PHE A C 1
ATOM 2040 O O . PHE A 1 284 ? 4.203 -0.835 -17.238 1.00 98.12 284 PHE A O 1
ATOM 2047 N N . ASP A 1 285 ? 5.282 0.465 -15.749 1.00 98.25 285 ASP A N 1
ATOM 2048 C CA . ASP A 1 285 ? 6.313 0.968 -16.648 1.00 98.25 285 ASP A CA 1
ATOM 2049 C C . ASP A 1 285 ? 7.660 0.309 -16.278 1.00 98.25 285 ASP A C 1
ATOM 2051 O O . ASP A 1 285 ? 8.171 0.512 -15.166 1.00 98.25 285 ASP A O 1
ATOM 2055 N N . PRO A 1 286 ? 8.245 -0.514 -17.168 1.00 97.81 286 PRO A N 1
ATOM 2056 C CA . PRO A 1 286 ? 9.485 -1.223 -16.870 1.00 97.81 286 PRO A CA 1
ATOM 2057 C C . PRO A 1 286 ? 10.685 -0.284 -16.715 1.00 97.81 286 PRO A C 1
ATOM 2059 O O . PRO A 1 286 ? 11.586 -0.585 -15.933 1.00 97.81 286 PRO A O 1
ATOM 2062 N N . ASP A 1 287 ? 10.705 0.866 -17.386 1.00 97.31 287 ASP A N 1
ATOM 2063 C CA . ASP A 1 287 ? 11.809 1.813 -17.263 1.00 97.31 287 ASP A CA 1
ATOM 2064 C C . ASP A 1 287 ? 11.757 2.525 -15.905 1.00 97.31 287 ASP A C 1
ATOM 2066 O O . ASP A 1 287 ? 12.796 2.736 -15.272 1.00 97.31 287 ASP A O 1
ATOM 2070 N N . LEU A 1 288 ? 10.554 2.843 -15.407 1.00 97.88 288 LEU A N 1
ATOM 2071 C CA . LEU A 1 288 ? 10.367 3.289 -14.025 1.00 97.88 288 LEU A CA 1
ATOM 2072 C C . LEU A 1 288 ? 10.812 2.217 -13.032 1.00 97.88 288 LEU A C 1
ATOM 2074 O O . LEU A 1 288 ? 11.537 2.533 -12.089 1.00 97.88 288 LEU A O 1
ATOM 2078 N N . ALA A 1 289 ? 10.408 0.963 -13.244 1.00 98.19 289 ALA A N 1
ATOM 2079 C CA . ALA A 1 289 ? 10.795 -0.152 -12.387 1.00 98.19 289 ALA A CA 1
ATOM 2080 C C . ALA A 1 289 ? 12.323 -0.285 -12.288 1.00 98.19 289 ALA A C 1
ATOM 2082 O O . ALA A 1 289 ? 12.859 -0.340 -11.183 1.00 98.19 289 ALA A O 1
ATOM 2083 N N . ILE A 1 290 ? 13.033 -0.262 -13.421 1.00 97.88 290 ILE A N 1
ATOM 2084 C CA . ILE A 1 290 ? 14.500 -0.334 -13.457 1.00 97.88 290 ILE A CA 1
ATOM 2085 C C . ILE A 1 290 ? 15.138 0.855 -12.744 1.00 97.88 290 ILE A C 1
ATOM 2087 O O . ILE A 1 290 ? 16.030 0.656 -11.923 1.00 97.88 290 ILE A O 1
ATOM 2091 N N . ARG A 1 291 ? 14.658 2.083 -12.983 1.00 96.69 291 ARG A N 1
ATOM 2092 C CA . ARG A 1 291 ? 15.194 3.279 -12.312 1.00 96.69 291 ARG A CA 1
ATOM 2093 C C . ARG A 1 291 ? 15.044 3.229 -10.791 1.00 96.69 291 ARG A C 1
ATOM 2095 O O . ARG A 1 291 ? 15.903 3.776 -10.099 1.00 96.69 291 ARG A O 1
ATOM 2102 N N . LEU A 1 292 ? 13.998 2.580 -10.275 1.00 97.69 292 LEU A N 1
ATOM 2103 C CA . LEU A 1 292 ? 13.776 2.417 -8.837 1.00 97.69 292 LEU A CA 1
ATOM 2104 C C . LEU A 1 292 ? 14.738 1.410 -8.196 1.00 97.69 292 LEU A C 1
ATOM 2106 O O . LEU A 1 292 ? 15.015 1.524 -7.005 1.00 97.69 292 LEU A O 1
ATOM 2110 N N . VAL A 1 293 ? 15.261 0.431 -8.936 1.00 96.75 293 VAL A N 1
ATOM 2111 C CA . VAL A 1 293 ? 16.173 -0.563 -8.356 1.00 96.75 293 VAL A CA 1
ATOM 2112 C C . VAL A 1 293 ? 17.504 0.118 -7.979 1.00 96.75 293 VAL A C 1
ATOM 2114 O O . VAL A 1 293 ? 18.096 0.825 -8.802 1.00 96.75 293 VAL A O 1
ATOM 2117 N N . PRO A 1 294 ? 17.986 -0.037 -6.731 1.00 90.25 294 PRO A N 1
ATOM 2118 C CA . PRO A 1 294 ? 19.321 0.409 -6.350 1.00 90.25 294 PRO A CA 1
ATOM 2119 C C . PRO A 1 294 ? 20.392 -0.429 -7.053 1.00 90.25 294 PRO A C 1
ATOM 2121 O O . PRO A 1 294 ? 20.276 -1.663 -7.115 1.00 90.25 294 PRO A O 1
ATOM 2124 N N . GLU A 1 295 ? 21.437 0.242 -7.537 1.00 80.62 295 GLU A N 1
ATOM 2125 C CA . GLU A 1 295 ? 22.626 -0.410 -8.086 1.00 80.62 295 GLU A CA 1
ATOM 2126 C C . GLU A 1 295 ? 23.290 -1.299 -7.017 1.00 80.62 295 GLU A C 1
ATOM 2128 O O . GLU A 1 295 ? 23.248 -0.969 -5.827 1.00 80.62 295 GLU A O 1
ATOM 2133 N N . PRO A 1 296 ? 23.895 -2.439 -7.385 1.00 62.66 296 PRO A N 1
ATOM 2134 C CA . PRO A 1 296 ? 24.627 -3.260 -6.429 1.00 62.66 296 PRO A CA 1
ATOM 2135 C C . PRO A 1 296 ? 25.821 -2.486 -5.843 1.00 62.66 296 PRO A C 1
ATOM 2137 O O . PRO A 1 296 ? 26.730 -2.109 -6.578 1.00 62.66 296 PRO A O 1
ATOM 2140 N N . GLY A 1 297 ? 25.855 -2.303 -4.518 1.00 48.91 297 GLY A N 1
ATOM 2141 C CA . GLY A 1 297 ? 27.047 -1.825 -3.801 1.00 48.91 297 GLY A CA 1
ATOM 2142 C C . GLY A 1 297 ? 27.014 -0.387 -3.277 1.00 48.91 297 GLY A C 1
ATOM 2143 O O . GLY A 1 297 ? 28.082 0.137 -2.958 1.00 48.91 297 GLY A O 1
ATOM 2144 N N . HIS A 1 298 ? 25.844 0.246 -3.173 1.00 37.53 298 HIS A N 1
ATOM 2145 C CA . HIS A 1 298 ? 25.637 1.493 -2.422 1.00 37.53 298 HIS A CA 1
ATOM 2146 C C . HIS A 1 298 ? 24.578 1.285 -1.340 1.00 37.53 298 HIS A C 1
ATOM 2148 O O . HIS A 1 298 ? 23.532 0.675 -1.662 1.00 37.53 298 HIS A O 1
#

pLDDT: mean 85.44, std 17.45, range [36.66, 98.56]

Foldseek 3Di:
DDDDDDDDDDDDDDPDPDPPPPPPDDQQPQDDQCLQVPPAAADQPCPAQLNVCLVPDDDDDLSVCSVPPFNPFAAADEPQQLLVVQVVLVVCVVVSHEHEHEYAPQDPLDLVSLLVRLLSNLVSNVLGAYEYEYEPYPRPSNALCSLLSSLVSNDHNRYAYAYEPAPVPALVSVLVSCLSNVVSSHQAYEYQQLWAAAPVVLQVSLVSNLVSNCVSPVDNQRAYEYQQQFHCDDFDDGFLAAPTARGDQWARDDTNGYTYHNHDRQQQGCACDHPRVPDGHRRRHSVRNVRRYDDPDD

InterPro domains:
  IPR016288 1, 4-beta cellobiohydrolase [PR00733] (114-129)
  IPR016288 1, 4-beta cellobiohydrolase [PR00733] (186-196)
  IPR016288 1, 4-beta cellobiohydrolase [PR00733] (222-235)
  IPR016288 1, 4-beta cellobiohydrolase [PR00733] (257-271)
  IPR016288 1, 4-beta cellobiohydrolase [PTHR34876] (111-293)
  IPR036434 1, 4-beta cellobiohydrolase superfamily [G3DSA:3.20.20.40] (39-296)
  IPR036434 1, 4-beta cellobiohydrolase superfamily [SSF51989] (39-293)